Protein AF-A0A2D6SYC3-F1 (afdb_monomer)

Solvent-accessible surface area (backbone atoms only — not comparable to full-atom values): 18680 Å² total; per-resi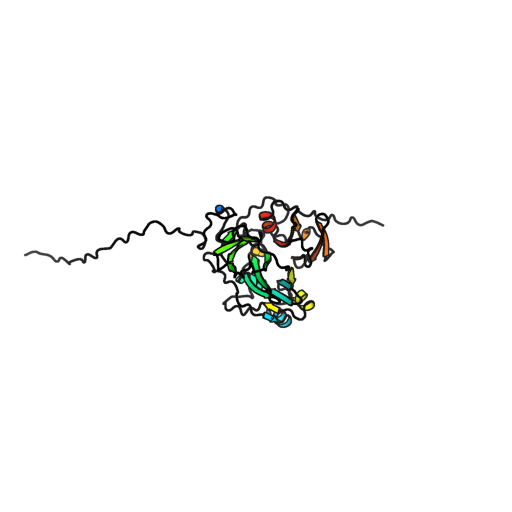due (Å²): 137,91,84,81,90,77,84,85,76,83,83,78,81,78,79,80,78,76,76,76,90,81,71,83,78,48,91,53,55,68,52,80,55,92,75,38,79,55,68,61,92,58,51,40,78,75,42,83,42,52,49,70,42,54,44,40,74,76,79,42,67,32,47,37,69,59,40,39,74,72,64,33,47,77,37,47,19,44,32,38,68,48,97,93,42,43,40,31,42,37,44,51,53,34,72,65,26,31,32,37,36,49,66,57,87,85,43,52,30,33,42,36,38,30,78,80,27,57,30,64,52,32,27,48,25,57,54,98,89,40,80,58,53,63,36,39,35,29,37,21,47,57,48,32,48,27,34,25,30,76,89,64,63,17,35,25,36,61,91,78,28,27,22,33,16,58,83,50,45,77,41,67,54,53,73,45,70,57,36,61,41,40,39,43,63,50,41,74,75,34,89,77,26,34,25,55,47,85,73,71,90,61,97,74,67,53,92,52,66,92,53,54,72,52,74,74,42,82,70,73,95,52,76,60,74,68,92,69,80,92,54,61,49,73,38,50,20,34,38,45,32,44,97,87,52,40,33,37,38,46,60,91,29,52,69,88,92,50,55,61,48,79,41,77,58,88,92,46,69,38,55,36,39,39,36,85,92,76,68,32,52,34,47,84,70,52,52,94,69,42,51,72,47,38,24,17,37,42,42,56,40,51,78,35,76,84,37,43,72,55,70,65,66,72,79,79,74,78,78,89,123

Structure (mmCIF, N/CA/C/O backbone):
data_AF-A0A2D6SYC3-F1
#
_entry.id   AF-A0A2D6SYC3-F1
#
loop_
_atom_site.group_PDB
_atom_site.id
_atom_site.type_symbol
_atom_site.label_atom_id
_atom_site.label_alt_id
_atom_site.label_comp_id
_atom_site.label_asym_id
_atom_site.label_entity_id
_atom_site.label_seq_id
_atom_site.pdbx_PDB_ins_code
_atom_site.Cartn_x
_atom_site.Cartn_y
_atom_site.Cartn_z
_atom_site.occupancy
_atom_site.B_iso_or_equiv
_atom_site.auth_seq_id
_atom_site.auth_comp_id
_atom_site.auth_asym_id
_atom_site.auth_atom_id
_atom_site.pdbx_PDB_model_num
ATOM 1 N N . MET A 1 1 ? 80.554 -32.022 -29.784 1.00 39.28 1 MET A N 1
ATOM 2 C CA . MET A 1 1 ? 79.822 -31.331 -30.867 1.00 39.28 1 MET A CA 1
ATOM 3 C C . MET A 1 1 ? 78.459 -30.912 -30.342 1.00 39.28 1 MET A C 1
ATOM 5 O O . MET A 1 1 ? 77.785 -31.708 -29.708 1.00 39.28 1 MET A O 1
ATOM 9 N N . TYR A 1 2 ? 78.145 -29.637 -30.540 1.00 34.00 2 TYR A N 1
ATOM 10 C CA . TYR A 1 2 ? 76.937 -28.910 -30.148 1.00 34.00 2 TYR A CA 1
ATOM 11 C C . TYR A 1 2 ? 75.628 -29.467 -30.740 1.00 34.00 2 TYR A C 1
ATOM 13 O O . TYR A 1 2 ? 75.610 -29.769 -31.930 1.00 34.00 2 TYR A O 1
ATOM 21 N N . ARG A 1 3 ? 74.541 -29.437 -29.944 1.00 34.03 3 ARG A N 1
ATOM 22 C CA . ARG A 1 3 ? 73.182 -28.878 -30.218 1.00 34.03 3 ARG A CA 1
ATOM 23 C C . ARG A 1 3 ? 72.120 -29.675 -29.448 1.00 34.03 3 ARG A C 1
ATOM 25 O O . ARG A 1 3 ? 71.919 -30.851 -29.701 1.00 34.03 3 ARG A O 1
ATOM 32 N N . ASN A 1 4 ? 71.603 -29.127 -28.353 1.00 33.12 4 ASN A N 1
ATOM 33 C CA . ASN A 1 4 ? 70.469 -28.191 -28.251 1.00 33.12 4 ASN A CA 1
ATOM 34 C C . ASN A 1 4 ? 69.093 -28.859 -28.390 1.00 33.12 4 ASN A C 1
ATOM 36 O O . ASN A 1 4 ? 68.596 -29.114 -29.482 1.00 33.12 4 ASN A O 1
ATOM 40 N N . SER A 1 5 ? 68.494 -29.038 -27.212 1.00 42.03 5 SER A N 1
ATOM 41 C CA . SER A 1 5 ? 67.067 -29.164 -26.932 1.00 42.03 5 SER A CA 1
ATOM 42 C C . SER A 1 5 ? 66.242 -28.101 -27.662 1.00 42.03 5 SER A C 1
ATOM 44 O O . SER A 1 5 ? 66.580 -26.920 -27.610 1.00 42.03 5 SER A O 1
ATOM 46 N N . THR A 1 6 ? 65.139 -28.511 -28.289 1.00 38.16 6 THR A N 1
ATOM 47 C CA . THR A 1 6 ? 63.991 -27.632 -28.549 1.00 38.16 6 THR A CA 1
ATOM 48 C C . THR A 1 6 ? 62.695 -28.419 -28.373 1.00 38.16 6 THR A C 1
ATOM 50 O O . THR A 1 6 ? 62.352 -29.312 -29.148 1.00 38.16 6 THR A O 1
ATOM 53 N N . ALA A 1 7 ? 61.991 -28.079 -27.295 1.00 37.19 7 ALA A N 1
ATOM 54 C CA . ALA A 1 7 ? 60.616 -28.460 -27.036 1.00 37.19 7 ALA A CA 1
ATOM 55 C C . ALA A 1 7 ? 59.714 -27.939 -28.165 1.00 37.19 7 ALA A C 1
ATOM 57 O O . ALA A 1 7 ? 59.774 -26.762 -28.519 1.00 37.19 7 ALA A O 1
ATOM 58 N N . HIS A 1 8 ? 58.879 -28.809 -28.731 1.00 38.16 8 HIS A N 1
ATOM 59 C CA . HIS A 1 8 ? 57.808 -28.389 -29.628 1.00 38.16 8 HIS A CA 1
ATOM 60 C C . HIS A 1 8 ? 56.626 -27.917 -28.780 1.00 38.16 8 HIS A C 1
ATOM 62 O O . HIS A 1 8 ? 55.874 -28.716 -28.225 1.00 38.16 8 HIS A O 1
ATOM 68 N N . SER A 1 9 ? 56.509 -26.597 -28.652 1.00 36.91 9 SER A N 1
ATOM 69 C CA . SER A 1 9 ? 55.357 -25.918 -28.068 1.00 36.91 9 SER A CA 1
ATOM 70 C C . SER A 1 9 ? 54.111 -26.150 -28.922 1.00 36.91 9 SER A C 1
ATOM 72 O O . SER A 1 9 ? 54.122 -25.946 -30.136 1.00 36.91 9 SER A O 1
ATOM 74 N N . ALA A 1 10 ? 53.029 -26.557 -28.264 1.00 36.84 10 ALA A N 1
ATOM 75 C CA . ALA A 1 10 ? 51.698 -26.664 -28.836 1.00 36.84 10 ALA A CA 1
ATOM 76 C C . ALA A 1 10 ? 51.178 -25.286 -29.285 1.00 36.84 10 ALA A C 1
ATOM 78 O O . ALA A 1 10 ? 51.122 -24.348 -28.490 1.00 36.84 10 ALA A O 1
ATOM 79 N N . LEU A 1 11 ? 50.747 -25.176 -30.542 1.00 34.31 11 LEU A N 1
ATOM 80 C CA . LEU A 1 11 ? 49.914 -24.073 -31.018 1.00 34.31 11 LEU A CA 1
ATOM 81 C C . LEU A 1 11 ? 48.443 -24.460 -30.821 1.00 34.31 11 LEU A C 1
ATOM 83 O O . LEU A 1 11 ? 47.834 -25.101 -31.674 1.00 34.31 11 LEU A O 1
ATOM 87 N N . PHE A 1 12 ? 47.869 -24.075 -29.681 1.00 36.50 12 PHE A N 1
ATOM 88 C CA . PHE A 1 12 ? 46.418 -23.970 -29.543 1.00 36.50 12 PHE A CA 1
ATOM 89 C C . PHE A 1 12 ? 45.979 -22.706 -30.286 1.00 36.50 12 PHE A C 1
ATOM 91 O O . PHE A 1 12 ? 46.263 -21.588 -29.857 1.00 36.50 12 PHE A O 1
ATOM 98 N N . ALA A 1 13 ? 45.309 -22.879 -31.424 1.00 34.94 13 ALA A N 1
ATOM 99 C CA . ALA A 1 13 ? 44.627 -21.788 -32.099 1.00 34.94 13 ALA A CA 1
ATOM 100 C C . ALA A 1 13 ? 43.476 -21.304 -31.202 1.00 34.94 13 ALA A C 1
ATOM 102 O O . ALA A 1 13 ? 42.449 -21.966 -31.065 1.00 34.94 13 ALA A O 1
ATOM 103 N N . MET A 1 14 ? 43.670 -20.157 -30.553 1.00 34.47 14 MET A N 1
ATOM 104 C CA . MET A 1 14 ? 42.623 -19.460 -29.818 1.00 34.47 14 MET A CA 1
ATOM 105 C C . MET A 1 14 ? 41.659 -18.858 -30.844 1.00 34.47 14 MET A C 1
ATOM 107 O O . MET A 1 14 ? 41.940 -17.826 -31.451 1.00 34.47 14 MET A O 1
ATOM 111 N N . ALA A 1 15 ? 40.536 -19.535 -31.080 1.00 35.34 15 ALA A N 1
ATOM 112 C CA . ALA A 1 15 ? 39.436 -18.962 -31.837 1.00 35.34 15 ALA A CA 1
ATOM 113 C C . ALA A 1 15 ? 38.902 -17.746 -31.064 1.00 35.34 15 ALA A C 1
ATOM 115 O O . ALA A 1 15 ? 38.273 -17.882 -30.015 1.00 35.34 15 ALA A O 1
ATOM 116 N N . LEU A 1 16 ? 39.185 -16.549 -31.577 1.00 38.38 16 LEU A N 1
ATOM 117 C CA . LEU A 1 16 ? 38.528 -15.315 -31.166 1.00 38.38 16 LEU A CA 1
ATOM 118 C C . LEU A 1 16 ? 37.053 -15.418 -31.563 1.00 38.38 16 LEU A C 1
ATOM 120 O O . LEU A 1 16 ? 36.680 -15.177 -32.710 1.00 38.38 16 LEU A O 1
ATOM 124 N N . VAL A 1 17 ? 36.213 -15.805 -30.605 1.00 43.78 17 VAL A N 1
ATOM 125 C CA . VAL A 1 17 ? 34.767 -15.621 -30.712 1.00 43.78 17 VAL A CA 1
ATOM 126 C C . VAL A 1 17 ? 34.523 -14.116 -30.682 1.00 43.78 17 VAL A C 1
ATOM 128 O O . VAL A 1 17 ? 34.589 -13.484 -29.628 1.00 43.78 17 VAL A O 1
ATOM 131 N N . PHE A 1 18 ? 34.276 -13.527 -31.850 1.00 41.78 18 PHE A N 1
ATOM 132 C CA . PHE A 1 18 ? 33.711 -12.189 -31.937 1.00 41.78 18 PHE A 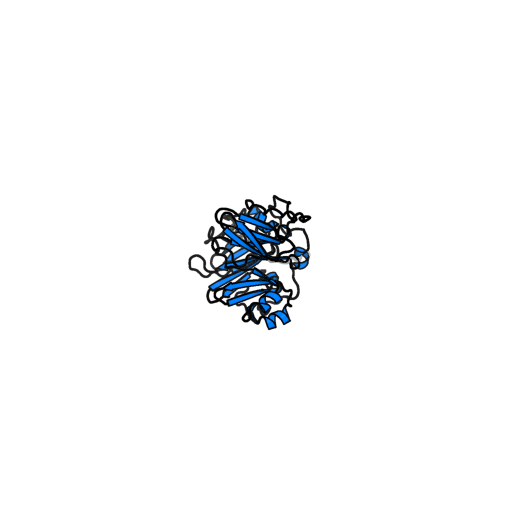CA 1
ATOM 133 C C . PHE A 1 18 ? 32.326 -12.229 -31.287 1.00 41.78 18 PHE A C 1
ATOM 135 O O . PHE A 1 18 ? 31.386 -12.803 -31.836 1.00 41.78 18 PHE A O 1
ATOM 142 N N . ALA A 1 19 ? 32.207 -11.646 -30.094 1.00 44.41 19 ALA A N 1
ATOM 143 C CA . ALA A 1 19 ? 30.912 -11.349 -29.508 1.00 44.41 19 ALA A CA 1
ATOM 144 C C . ALA A 1 19 ? 30.176 -10.390 -30.455 1.00 44.41 19 ALA A C 1
ATOM 146 O O . ALA A 1 19 ? 30.680 -9.310 -30.769 1.00 44.41 19 ALA A O 1
ATOM 147 N N . ALA A 1 20 ? 29.007 -10.804 -30.941 1.00 45.41 20 ALA A N 1
ATOM 148 C CA . ALA A 1 20 ? 28.143 -9.941 -31.731 1.00 45.41 20 ALA A CA 1
ATOM 149 C C . ALA A 1 20 ? 27.800 -8.673 -30.918 1.00 45.41 20 ALA A C 1
ATOM 151 O O . ALA A 1 20 ? 27.458 -8.786 -29.736 1.00 45.41 20 ALA A O 1
ATOM 152 N N . PRO A 1 21 ? 27.875 -7.467 -31.506 1.00 48.12 21 PRO A N 1
ATOM 153 C CA . PRO A 1 21 ? 27.420 -6.264 -30.832 1.00 48.12 21 PRO A CA 1
ATOM 154 C C . PRO A 1 21 ? 25.889 -6.280 -30.816 1.00 48.12 21 PRO A C 1
ATOM 156 O O . PRO A 1 21 ? 25.260 -6.299 -31.871 1.00 48.12 21 PRO A O 1
ATOM 159 N N . GLY A 1 22 ? 25.288 -6.271 -29.624 1.00 50.56 22 GLY A N 1
ATOM 160 C CA . GLY A 1 22 ? 23.843 -6.071 -29.482 1.00 50.56 22 GLY A CA 1
ATOM 161 C C . GLY A 1 22 ? 23.113 -7.096 -28.622 1.00 50.56 22 GLY A C 1
ATOM 162 O O . GLY A 1 22 ? 22.131 -7.678 -29.066 1.00 50.56 22 GLY A O 1
ATOM 163 N N . SER A 1 23 ? 23.521 -7.243 -27.366 1.00 41.72 23 SER A N 1
ATOM 164 C CA . SER A 1 23 ? 22.543 -7.482 -26.301 1.00 41.72 23 SER A CA 1
ATOM 165 C C . SER A 1 23 ? 22.474 -6.189 -25.497 1.00 41.72 23 SER A C 1
ATOM 167 O O . SER A 1 23 ? 23.530 -5.746 -25.034 1.00 41.72 23 SER A O 1
ATOM 169 N N . PRO A 1 24 ? 21.307 -5.535 -25.335 1.00 43.31 24 PRO A N 1
ATOM 170 C CA . PRO A 1 24 ? 21.221 -4.440 -24.387 1.00 43.31 24 PRO A CA 1
ATOM 171 C C . PRO A 1 24 ? 21.592 -5.018 -23.022 1.00 43.31 24 PRO A C 1
ATOM 173 O O . PRO A 1 24 ? 20.965 -5.961 -22.537 1.00 43.31 24 PRO A O 1
ATOM 176 N N . ILE A 1 25 ? 22.655 -4.496 -22.416 1.00 43.53 25 ILE A N 1
ATOM 177 C CA . ILE A 1 25 ? 22.882 -4.695 -20.990 1.00 43.53 25 ILE A CA 1
ATOM 178 C C . ILE A 1 25 ? 21.684 -4.009 -20.338 1.00 43.53 25 ILE A C 1
ATOM 180 O O . ILE A 1 25 ? 21.634 -2.782 -20.296 1.00 43.53 25 ILE A O 1
ATOM 184 N N . PHE A 1 26 ? 20.674 -4.773 -19.921 1.00 50.97 26 PHE A N 1
ATOM 185 C CA . PHE A 1 26 ? 19.559 -4.214 -19.165 1.00 50.97 26 PHE A CA 1
ATOM 186 C C . PHE A 1 26 ? 20.096 -3.812 -17.791 1.00 50.97 26 PHE A C 1
ATOM 188 O O . PHE A 1 26 ? 20.119 -4.609 -16.853 1.00 50.97 26 PHE A O 1
ATOM 195 N N . SER A 1 27 ? 20.572 -2.577 -17.692 1.00 66.62 27 SER A N 1
ATOM 196 C CA . SER A 1 27 ? 21.143 -1.950 -16.505 1.00 66.62 27 SER A CA 1
ATOM 197 C C . SER A 1 27 ? 20.119 -1.684 -15.392 1.00 66.62 27 SER A C 1
ATOM 199 O O . SER A 1 27 ? 20.323 -0.778 -14.612 1.00 66.62 27 SER A O 1
ATOM 201 N N . GLU A 1 28 ? 19.007 -2.411 -15.282 1.00 82.12 28 GLU A N 1
ATOM 202 C CA . GLU A 1 28 ? 17.922 -2.120 -14.332 1.00 82.12 28 GLU A CA 1
ATOM 203 C C . GLU A 1 28 ? 17.152 -3.411 -14.013 1.00 82.12 28 GLU A C 1
ATOM 205 O O . GLU A 1 28 ? 15.972 -3.555 -14.324 1.00 82.12 28 GLU A O 1
ATOM 210 N N . ASN A 1 29 ? 17.842 -4.407 -13.446 1.00 91.06 29 ASN A N 1
ATOM 211 C CA . ASN A 1 29 ? 17.280 -5.723 -13.098 1.00 91.06 29 ASN A CA 1
ATOM 212 C C . ASN A 1 29 ? 16.578 -6.462 -14.261 1.00 91.06 29 ASN A C 1
ATOM 214 O O . ASN A 1 29 ? 15.730 -7.322 -14.025 1.00 91.06 29 ASN A O 1
ATOM 218 N N . GLY A 1 30 ? 16.945 -6.173 -15.515 1.00 90.19 30 GLY A N 1
ATOM 219 C CA . GLY A 1 30 ? 16.373 -6.846 -16.686 1.00 90.19 30 GLY A CA 1
ATOM 220 C C . GLY A 1 30 ? 15.105 -6.206 -17.264 1.00 90.19 30 GLY A C 1
ATOM 221 O O . GLY A 1 30 ? 14.467 -6.834 -18.106 1.00 90.19 30 GLY A O 1
ATOM 222 N N . PHE A 1 31 ? 14.713 -5.004 -16.824 1.00 94.31 31 PHE A N 1
ATOM 223 C CA . PHE A 1 31 ? 13.524 -4.311 -17.336 1.00 94.31 31 PHE A CA 1
ATOM 224 C C . PHE A 1 31 ? 13.859 -3.302 -18.441 1.00 94.31 31 PHE A C 1
ATOM 226 O O . PHE A 1 31 ? 14.862 -2.595 -18.374 1.00 94.31 31 PHE A O 1
ATOM 233 N N . ASP A 1 32 ? 12.981 -3.205 -19.443 1.00 92.62 32 ASP A N 1
ATOM 234 C CA . ASP A 1 32 ? 13.035 -2.159 -20.466 1.00 92.62 32 ASP A CA 1
ATOM 235 C C . ASP A 1 32 ? 12.343 -0.882 -19.965 1.00 92.62 32 ASP A C 1
ATOM 237 O O . ASP A 1 32 ? 11.146 -0.875 -19.658 1.00 92.62 32 ASP A O 1
ATOM 241 N N . LEU A 1 33 ? 13.120 0.199 -19.880 1.00 94.62 33 LEU A N 1
ATOM 242 C CA . LEU A 1 33 ? 12.694 1.516 -19.401 1.00 94.62 33 LEU A CA 1
ATOM 243 C C . LEU A 1 33 ? 12.699 2.584 -20.501 1.00 94.62 33 LEU A C 1
ATOM 245 O O . LEU A 1 33 ? 12.522 3.763 -20.199 1.00 94.62 33 LEU A O 1
ATOM 249 N N . SER A 1 34 ? 12.940 2.203 -21.759 1.00 90.75 34 SER A N 1
ATOM 250 C CA . SER A 1 34 ? 13.099 3.141 -22.881 1.00 90.75 34 SER A CA 1
ATOM 251 C C . SER A 1 34 ? 11.883 4.047 -23.108 1.00 90.75 34 SER A C 1
ATOM 253 O O . SER A 1 34 ? 12.037 5.174 -23.568 1.00 90.75 34 SER A O 1
ATOM 255 N N . ASP A 1 35 ? 10.693 3.576 -22.738 1.00 90.12 35 ASP A N 1
ATOM 256 C CA . ASP A 1 35 ? 9.411 4.243 -22.975 1.00 90.12 35 ASP A CA 1
ATOM 257 C C . ASP A 1 35 ? 8.565 4.320 -21.685 1.00 90.12 35 ASP A C 1
ATOM 259 O O . ASP A 1 35 ? 7.349 4.087 -21.670 1.00 90.12 35 ASP A O 1
ATOM 263 N N . ALA A 1 36 ? 9.241 4.573 -20.560 1.00 96.81 36 ALA A N 1
ATOM 264 C CA . ALA A 1 36 ? 8.612 4.708 -19.254 1.00 96.81 36 ALA A CA 1
ATOM 265 C C . ALA A 1 36 ? 7.808 6.015 -19.125 1.00 96.81 36 ALA A C 1
ATOM 267 O O . ALA A 1 36 ? 8.226 7.074 -19.582 1.00 96.81 36 ALA A O 1
ATOM 268 N N . LEU A 1 37 ? 6.663 5.960 -18.434 1.00 97.88 37 LEU A N 1
ATOM 269 C CA . LEU A 1 37 ? 5.862 7.147 -18.079 1.00 97.88 37 LEU A CA 1
ATOM 270 C C . LEU A 1 37 ? 6.438 7.954 -16.906 1.00 97.88 37 LEU A C 1
ATOM 272 O O . LEU A 1 37 ? 5.843 8.951 -16.501 1.00 97.88 37 LEU A O 1
ATOM 276 N N . ILE A 1 38 ? 7.545 7.492 -16.334 1.00 96.75 38 ILE A N 1
ATOM 277 C CA . ILE A 1 38 ? 8.291 8.145 -15.258 1.00 96.75 38 ILE A CA 1
ATOM 278 C C . ILE A 1 38 ? 9.744 8.332 -15.718 1.00 96.75 38 ILE A C 1
ATOM 280 O O . ILE A 1 38 ? 10.212 7.528 -16.531 1.00 96.75 38 ILE A O 1
ATOM 284 N N . PRO A 1 39 ? 10.467 9.354 -15.228 1.00 95.50 39 PRO A N 1
ATOM 285 C CA . PRO A 1 39 ? 11.835 9.620 -15.664 1.00 95.50 39 PRO A CA 1
ATOM 286 C C . PRO A 1 39 ? 12.760 8.435 -15.360 1.00 95.50 39 PRO A C 1
ATOM 288 O O . PRO A 1 39 ? 12.909 8.020 -14.209 1.00 95.50 39 PRO A O 1
ATOM 291 N N . ARG A 1 40 ? 13.379 7.860 -16.399 1.00 94.56 40 ARG A N 1
ATOM 292 C CA . ARG A 1 40 ? 14.277 6.699 -16.258 1.00 94.56 40 ARG A CA 1
ATOM 293 C C . ARG A 1 40 ? 15.439 6.998 -15.314 1.00 94.56 40 ARG A C 1
ATOM 295 O O . ARG A 1 40 ? 15.821 6.151 -14.513 1.00 94.56 40 ARG A O 1
ATOM 302 N N . ASP A 1 41 ? 15.992 8.197 -15.411 1.00 93.50 41 ASP A N 1
ATOM 303 C CA . ASP A 1 41 ? 17.105 8.688 -14.607 1.00 93.50 41 ASP A CA 1
ATOM 304 C C . ASP A 1 41 ? 16.737 8.936 -13.139 1.00 93.50 41 ASP A C 1
ATOM 306 O O . ASP A 1 41 ? 17.636 9.186 -12.341 1.00 93.50 41 ASP A O 1
ATOM 310 N N . GLU A 1 42 ? 15.469 8.791 -12.748 1.00 95.00 42 GLU A N 1
ATOM 311 C CA . GLU A 1 42 ? 15.005 8.774 -11.355 1.00 95.00 42 GLU A CA 1
ATOM 312 C C . GLU A 1 42 ? 14.714 7.358 -10.831 1.00 95.00 42 GLU A C 1
ATOM 314 O O . GLU A 1 42 ? 14.556 7.167 -9.623 1.00 95.00 42 GLU A O 1
ATOM 319 N N . ILE A 1 43 ? 14.695 6.343 -11.702 1.00 96.50 43 ILE A N 1
ATOM 320 C CA . ILE A 1 43 ? 14.555 4.945 -11.289 1.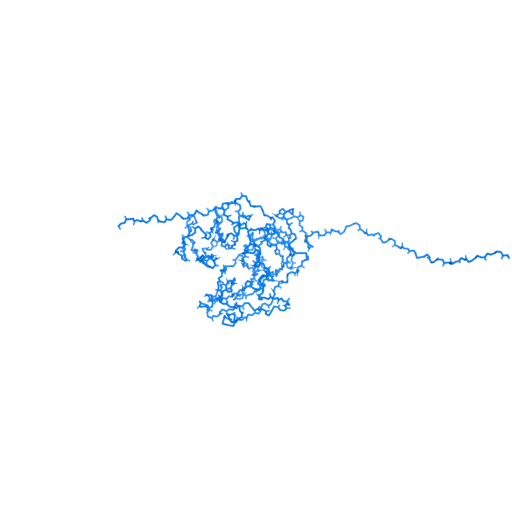00 96.50 43 ILE A CA 1
ATOM 321 C C . ILE A 1 43 ? 15.872 4.475 -10.660 1.00 96.50 43 ILE A C 1
ATOM 323 O O . ILE A 1 43 ? 16.972 4.753 -11.148 1.00 96.50 43 ILE A O 1
ATOM 327 N N . ARG A 1 44 ? 15.777 3.779 -9.526 1.00 95.88 44 ARG A N 1
ATOM 328 C CA . ARG A 1 44 ? 16.927 3.283 -8.759 1.00 95.88 44 ARG A CA 1
ATOM 329 C C . ARG A 1 44 ? 16.829 1.780 -8.570 1.00 95.88 44 ARG A C 1
ATOM 331 O O . ARG A 1 44 ? 15.746 1.251 -8.347 1.00 95.88 44 ARG A O 1
ATOM 338 N N . VAL A 1 45 ? 17.970 1.099 -8.590 1.00 95.94 45 VAL A N 1
ATOM 339 C CA . VAL A 1 45 ? 18.058 -0.294 -8.141 1.00 95.94 45 VAL A CA 1
ATOM 340 C C . VAL A 1 45 ? 18.114 -0.282 -6.616 1.00 95.94 45 VAL A C 1
ATOM 342 O O . VAL A 1 45 ? 19.115 0.131 -6.034 1.00 95.94 45 VAL A O 1
ATOM 345 N N . GLY A 1 46 ? 17.021 -0.692 -5.975 1.00 93.81 46 GLY A N 1
ATOM 346 C CA . GLY A 1 46 ? 16.947 -0.834 -4.523 1.00 93.81 46 GLY A CA 1
ATOM 347 C C . GLY A 1 46 ? 17.633 -2.111 -4.047 1.00 93.81 46 GLY A C 1
ATOM 348 O O . GLY A 1 46 ? 18.431 -2.086 -3.112 1.00 93.81 46 GLY A O 1
ATOM 349 N N . ILE A 1 47 ? 17.363 -3.217 -4.743 1.00 92.81 47 ILE A N 1
ATOM 350 C CA . ILE A 1 47 ? 18.044 -4.497 -4.556 1.00 92.81 47 ILE A CA 1
ATOM 351 C C . ILE A 1 47 ? 18.433 -5.076 -5.924 1.00 92.81 47 ILE A C 1
ATOM 353 O O . ILE A 1 47 ? 17.592 -5.119 -6.828 1.00 92.81 47 ILE A O 1
ATOM 357 N N . PRO A 1 48 ? 19.697 -5.499 -6.119 1.00 91.50 48 PRO A N 1
ATOM 358 C CA . PRO A 1 48 ? 20.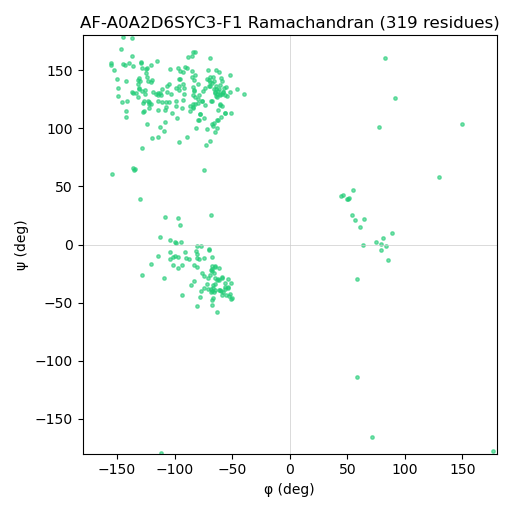107 -6.152 -7.353 1.00 91.50 48 PRO A CA 1
ATOM 359 C C . PRO A 1 48 ? 19.381 -7.481 -7.561 1.00 91.50 48 PRO A C 1
ATOM 361 O O . PRO A 1 48 ? 19.300 -8.304 -6.650 1.00 91.50 48 PRO A O 1
ATOM 364 N N . GLY A 1 49 ? 18.931 -7.706 -8.791 1.00 88.38 49 GLY A N 1
ATOM 365 C CA . GLY A 1 49 ? 18.242 -8.925 -9.193 1.00 88.38 49 GLY A CA 1
ATOM 366 C C . GLY A 1 49 ? 16.725 -8.823 -9.048 1.00 88.38 49 GLY A C 1
ATOM 367 O O . GLY A 1 49 ? 16.180 -8.547 -7.979 1.00 88.38 49 GLY A O 1
ATOM 368 N N . ARG A 1 50 ? 16.031 -9.105 -10.150 1.00 90.44 50 ARG A N 1
ATOM 369 C CA . ARG A 1 50 ? 14.588 -9.349 -10.153 1.00 90.44 50 ARG A CA 1
ATOM 370 C C . ARG A 1 50 ? 14.266 -10.536 -9.241 1.00 90.44 50 ARG A C 1
ATOM 372 O O . ARG A 1 50 ? 15.010 -11.512 -9.231 1.00 90.44 50 ARG A O 1
ATOM 379 N N . ASP A 1 51 ? 13.167 -10.452 -8.493 1.00 94.38 51 ASP A N 1
ATOM 380 C CA . ASP A 1 51 ? 12.725 -11.477 -7.532 1.00 94.38 51 ASP A CA 1
ATOM 381 C C . ASP A 1 51 ? 13.702 -11.761 -6.372 1.00 94.38 51 ASP A C 1
ATOM 383 O O . ASP A 1 51 ? 13.531 -12.746 -5.651 1.00 94.38 51 ASP A O 1
ATOM 387 N N . ALA A 1 52 ? 14.697 -10.894 -6.127 1.00 94.06 52 ALA A N 1
ATOM 388 C CA . ALA A 1 52 ? 15.588 -11.028 -4.967 1.00 94.06 52 ALA A CA 1
ATOM 389 C C . ALA A 1 52 ? 14.819 -11.000 -3.627 1.00 94.06 52 ALA A C 1
ATOM 391 O O . ALA A 1 52 ? 15.219 -11.638 -2.648 1.00 94.06 52 ALA A O 1
ATOM 392 N N . ILE A 1 53 ? 13.682 -10.300 -3.605 1.00 95.88 53 ILE A N 1
ATOM 393 C CA . ILE A 1 53 ? 12.657 -10.393 -2.566 1.00 95.88 53 ILE A CA 1
ATOM 394 C C . ILE A 1 53 ? 11.517 -11.258 -3.131 1.00 95.88 53 ILE A C 1
ATOM 396 O O . ILE A 1 53 ? 10.865 -10.850 -4.095 1.00 95.88 53 ILE A O 1
ATOM 400 N N . PRO A 1 54 ? 11.276 -12.464 -2.586 1.00 97.00 54 PRO A N 1
ATOM 401 C CA . PRO A 1 54 ? 10.294 -13.373 -3.158 1.00 97.00 54 PRO A CA 1
ATOM 402 C C . PRO A 1 54 ? 8.872 -12.928 -2.804 1.00 97.00 54 PRO A C 1
ATOM 404 O O . PRO A 1 54 ? 8.523 -12.839 -1.628 1.00 97.00 54 PRO A O 1
ATOM 407 N N . ALA A 1 55 ? 8.031 -12.712 -3.813 1.00 98.25 55 ALA A N 1
ATOM 408 C CA . ALA A 1 55 ? 6.602 -12.504 -3.602 1.00 98.25 55 ALA A CA 1
ATOM 409 C C . ALA A 1 55 ? 5.911 -13.808 -3.167 1.00 98.25 55 ALA A C 1
ATOM 411 O O . ALA A 1 55 ? 6.308 -14.907 -3.561 1.00 98.25 55 ALA A O 1
ATOM 412 N N . LEU A 1 56 ? 4.835 -13.691 -2.388 1.00 98.62 56 LEU A N 1
ATOM 413 C CA . LEU A 1 56 ? 4.032 -14.842 -1.975 1.00 98.62 56 LEU A CA 1
ATOM 414 C C . LEU A 1 56 ? 2.889 -15.086 -2.964 1.00 98.62 56 LEU A C 1
ATOM 416 O O . LEU A 1 56 ? 2.184 -14.155 -3.357 1.00 98.62 56 LEU A O 1
ATOM 420 N N . HIS A 1 57 ? 2.682 -16.348 -3.349 1.00 97.44 57 HIS A N 1
ATOM 421 C CA . HIS A 1 57 ? 1.649 -16.741 -4.323 1.00 97.44 57 HIS A CA 1
ATOM 422 C C . HIS A 1 57 ? 0.611 -17.732 -3.781 1.00 97.44 57 HIS A C 1
ATOM 424 O O . HIS A 1 57 ? -0.443 -17.907 -4.388 1.00 97.44 57 HIS A O 1
ATOM 430 N N . ALA A 1 58 ? 0.905 -18.387 -2.659 1.00 94.19 58 ALA A N 1
ATOM 431 C CA . ALA A 1 58 ? 0.020 -19.346 -2.003 1.00 94.19 58 ALA A CA 1
ATOM 432 C C . ALA A 1 58 ? 0.015 -19.092 -0.484 1.00 94.19 58 ALA A C 1
ATOM 434 O O . ALA A 1 58 ? 0.541 -19.903 0.281 1.00 94.19 58 ALA A O 1
ATOM 435 N N . PRO A 1 59 ? -0.499 -17.932 -0.034 1.00 97.81 59 PRO A N 1
ATOM 436 C CA . PRO A 1 59 ? -0.448 -17.558 1.371 1.00 97.81 59 PRO A CA 1
ATOM 437 C C . PRO A 1 59 ? -1.254 -18.526 2.244 1.00 97.81 59 PRO A C 1
ATOM 439 O O . PRO A 1 59 ? -2.411 -18.849 1.964 1.00 97.81 59 PRO A O 1
ATOM 442 N N . LYS A 1 60 ? -0.640 -18.948 3.348 1.00 98.50 60 LYS A N 1
ATOM 443 C CA . LYS A 1 60 ? -1.288 -19.698 4.425 1.00 98.50 60 LYS A CA 1
ATOM 444 C C . LYS A 1 60 ? -1.705 -18.752 5.544 1.00 98.50 60 LYS A C 1
ATOM 446 O O . LYS A 1 60 ? -1.105 -17.694 5.729 1.00 98.50 60 LYS A O 1
ATOM 451 N N . PHE A 1 61 ? -2.752 -19.117 6.277 1.00 98.75 61 PHE A N 1
ATOM 452 C CA . PHE A 1 61 ? -3.360 -18.233 7.268 1.00 98.75 61 PHE A CA 1
ATOM 453 C C . PHE A 1 61 ? -3.572 -18.934 8.604 1.00 98.75 61 PHE A C 1
ATOM 455 O O . PHE A 1 61 ? -4.051 -20.063 8.651 1.00 98.75 61 PHE A O 1
ATOM 462 N N . LEU A 1 62 ? -3.278 -18.205 9.673 1.00 98.75 62 LEU A N 1
ATOM 463 C CA . LEU A 1 62 ? -3.630 -18.512 11.050 1.00 98.75 62 LEU A CA 1
ATOM 464 C C . LEU A 1 62 ? -5.010 -17.930 11.389 1.00 98.75 62 LEU A C 1
ATOM 466 O O . LEU A 1 62 ? -5.487 -16.996 10.734 1.00 98.75 62 LEU A O 1
ATOM 470 N N . SER A 1 63 ? -5.627 -18.441 12.456 1.00 98.62 63 SER A N 1
ATOM 471 C CA . SER A 1 63 ? -6.717 -17.731 13.134 1.00 98.62 63 SER A CA 1
ATOM 472 C C . SER A 1 63 ? -6.186 -16.489 13.857 1.00 98.62 63 SER A C 1
ATOM 474 O O . SER A 1 63 ? -4.996 -16.409 14.173 1.00 98.62 63 SER A O 1
ATOM 476 N N . GLY A 1 64 ? -7.075 -15.544 14.174 1.00 98.38 64 GLY A N 1
ATOM 477 C CA . GLY A 1 64 ? -6.731 -14.363 14.973 1.00 98.38 64 GLY A CA 1
ATOM 478 C C . GLY A 1 64 ? -6.014 -14.697 16.289 1.00 98.38 64 GLY A C 1
ATOM 479 O O . GLY A 1 64 ? -4.958 -14.135 16.566 1.00 98.38 64 GLY A O 1
ATOM 480 N N . ASP A 1 65 ? -6.518 -15.663 17.060 1.00 98.06 65 ASP A N 1
ATOM 481 C CA . ASP A 1 65 ? -5.925 -16.038 18.355 1.00 98.06 65 ASP A CA 1
ATOM 482 C C . ASP A 1 65 ? -4.541 -16.681 18.217 1.00 98.06 65 ASP A C 1
ATOM 484 O O . ASP A 1 65 ? -3.636 -16.398 19.004 1.00 98.06 65 ASP A O 1
ATOM 488 N N . ALA A 1 66 ? -4.354 -17.545 17.214 1.00 98.56 66 ALA A N 1
ATOM 489 C CA . ALA A 1 66 ? -3.050 -18.140 16.937 1.00 98.56 66 ALA A CA 1
ATOM 490 C C . ALA A 1 66 ? -2.047 -17.068 16.491 1.00 98.56 66 ALA A C 1
ATOM 492 O O . ALA A 1 66 ? -0.906 -17.057 16.950 1.00 98.56 66 ALA A O 1
ATOM 493 N N . ALA A 1 67 ? -2.491 -16.121 15.664 1.00 98.56 67 ALA A N 1
ATOM 494 C CA . ALA A 1 67 ? -1.674 -14.996 15.239 1.00 98.56 67 ALA A CA 1
ATOM 495 C C . ALA A 1 67 ? -1.305 -14.064 16.401 1.00 98.56 67 ALA A C 1
ATOM 497 O O . ALA A 1 67 ? -0.160 -13.632 16.471 1.00 98.56 67 ALA A O 1
ATOM 498 N N . LEU A 1 68 ? -2.215 -13.796 17.346 1.00 98.00 68 LEU A N 1
ATOM 499 C CA . LEU A 1 68 ? -1.892 -13.008 18.543 1.00 98.00 68 LEU A CA 1
ATOM 500 C C . LEU A 1 68 ? -0.811 -13.657 19.397 1.00 98.00 68 LEU A C 1
ATOM 502 O O . LEU A 1 68 ? 0.048 -12.951 19.917 1.00 98.00 68 LEU A O 1
ATOM 506 N N . LYS A 1 6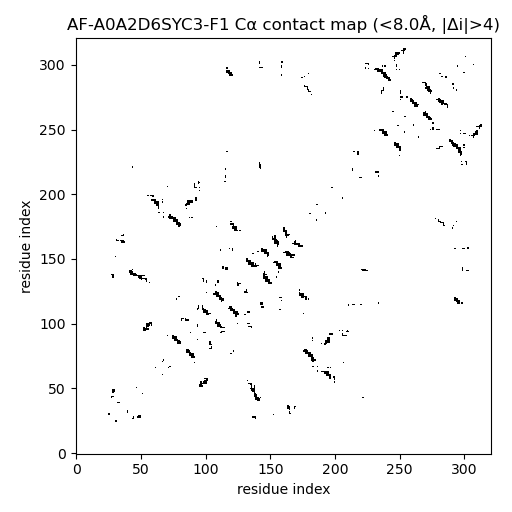9 ? -0.844 -14.985 19.541 1.00 98.06 69 LYS A N 1
ATOM 507 C CA . LYS A 1 69 ? 0.202 -15.724 20.259 1.00 98.06 69 LYS A CA 1
ATOM 508 C C . LYS A 1 69 ? 1.542 -15.667 19.530 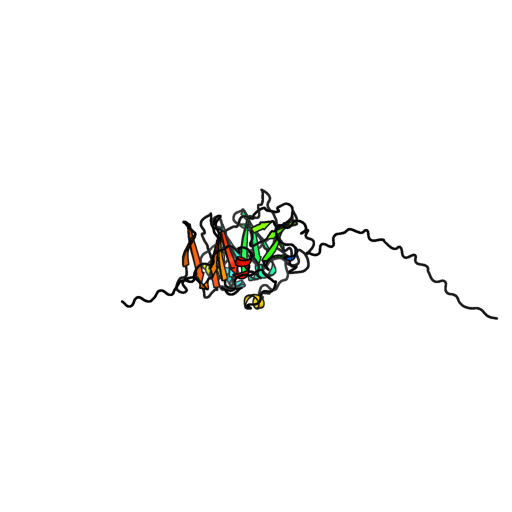1.00 98.06 69 LYS A C 1
ATOM 510 O O . LYS A 1 69 ? 2.572 -15.649 20.188 1.00 98.06 69 LYS A O 1
ATOM 515 N N . HIS A 1 70 ? 1.515 -15.657 18.198 1.00 97.94 70 HIS A N 1
ATOM 516 C CA . HIS A 1 70 ? 2.719 -15.685 17.374 1.00 97.94 70 HIS A CA 1
ATOM 517 C C . HIS A 1 70 ? 3.377 -14.306 17.229 1.00 97.94 70 HIS A C 1
ATOM 519 O O . HIS A 1 70 ? 4.552 -14.164 17.531 1.00 97.94 70 HIS A O 1
ATOM 525 N N . PHE A 1 71 ? 2.620 -13.288 16.814 1.00 98.19 71 PHE A N 1
ATOM 526 C CA . PHE A 1 71 ? 3.146 -11.949 16.515 1.00 98.19 71 PHE A CA 1
ATOM 527 C C . PHE A 1 71 ? 2.987 -10.944 17.668 1.00 98.19 71 PHE A C 1
ATOM 529 O O . PHE A 1 71 ? 3.667 -9.922 17.717 1.00 98.19 71 PHE A O 1
ATOM 536 N N . GLY A 1 72 ? 2.069 -11.203 18.603 1.00 98.12 72 GLY A N 1
ATOM 537 C CA . GLY A 1 72 ? 1.724 -10.273 19.677 1.00 98.12 72 GLY A CA 1
ATOM 538 C C . GLY A 1 72 ? 0.709 -9.195 19.273 1.00 98.12 72 GLY A C 1
ATOM 539 O O . GLY A 1 72 ? 0.494 -8.87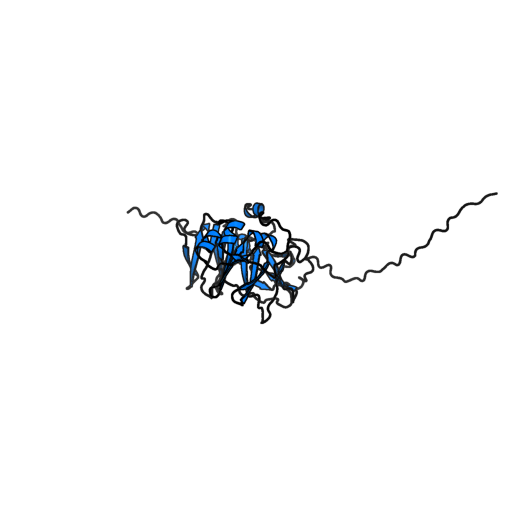4 18.108 1.00 98.12 72 GLY A O 1
ATOM 540 N N . ALA A 1 73 ? 0.066 -8.591 20.276 1.00 97.31 73 ALA A N 1
ATOM 541 C CA . ALA A 1 73 ? -1.042 -7.650 20.069 1.00 97.31 73 ALA A CA 1
ATOM 542 C C . ALA A 1 73 ? -0.639 -6.313 19.416 1.00 97.31 73 ALA A C 1
ATOM 544 O O . ALA A 1 73 ? -1.496 -5.620 18.868 1.00 97.31 73 ALA A O 1
ATOM 545 N N . ARG A 1 74 ? 0.644 -5.938 19.502 1.00 96.25 74 ARG A N 1
ATOM 546 C CA . ARG A 1 74 ? 1.176 -4.675 18.963 1.00 96.25 74 ARG A CA 1
ATOM 547 C C . ARG A 1 74 ? 1.683 -4.790 17.528 1.00 96.25 74 ARG A C 1
ATOM 549 O O . ARG A 1 74 ? 2.049 -3.763 16.962 1.00 96.25 74 ARG A O 1
ATOM 556 N N . GLU A 1 75 ? 1.720 -5.996 16.963 1.00 97.69 75 GLU A N 1
ATOM 557 C CA . GLU A 1 75 ? 2.102 -6.176 15.567 1.00 97.69 75 GLU A CA 1
ATOM 558 C C . GLU A 1 75 ? 1.176 -5.358 14.671 1.00 97.69 75 GLU A C 1
ATOM 560 O O . GLU A 1 75 ? -0.045 -5.416 14.821 1.00 97.69 75 GLU A O 1
ATOM 565 N N . ARG A 1 76 ? 1.740 -4.582 13.744 1.00 97.19 76 ARG A N 1
ATOM 566 C CA . ARG A 1 76 ? 0.925 -3.840 12.779 1.00 97.19 76 ARG A CA 1
ATOM 567 C C . ARG A 1 76 ? 0.567 -4.758 11.625 1.00 97.19 76 ARG A C 1
ATOM 569 O O . ARG A 1 76 ? 1.423 -5.431 11.064 1.00 97.19 76 ARG A O 1
ATOM 576 N N . VAL A 1 77 ? -0.699 -4.752 11.244 1.00 98.56 77 VAL A N 1
ATOM 577 C CA . VAL A 1 77 ? -1.227 -5.576 10.162 1.00 98.56 77 VAL A CA 1
ATOM 578 C C . VAL A 1 77 ? -1.947 -4.704 9.151 1.00 98.56 77 VAL A C 1
ATOM 580 O O . VAL A 1 77 ? -2.769 -3.861 9.515 1.00 98.56 77 VAL A O 1
ATOM 583 N N . LEU A 1 78 ? -1.658 -4.920 7.869 1.00 98.62 78 LEU A N 1
ATOM 584 C CA . LEU A 1 78 ? -2.493 -4.394 6.798 1.00 98.62 78 LEU A CA 1
ATOM 585 C C . LEU A 1 78 ? -3.747 -5.265 6.722 1.00 98.62 78 LEU A C 1
ATOM 587 O O . LEU A 1 78 ? -3.643 -6.483 6.596 1.00 98.62 78 LEU A O 1
ATOM 591 N N . VAL A 1 79 ? -4.927 -4.672 6.841 1.00 98.38 79 VAL A N 1
ATOM 592 C CA . VAL A 1 79 ? -6.200 -5.387 6.951 1.00 98.38 79 VAL A CA 1
ATOM 593 C C . VAL A 1 79 ? -7.070 -5.059 5.755 1.00 98.38 79 VAL A C 1
ATOM 595 O O . VAL A 1 79 ? -7.291 -3.893 5.439 1.00 98.38 79 VAL A O 1
ATOM 598 N N . VAL A 1 80 ? -7.594 -6.098 5.114 1.00 97.94 80 VAL A N 1
ATOM 599 C CA . VAL A 1 80 ? -8.540 -6.009 4.001 1.00 97.94 80 VAL A CA 1
ATOM 600 C C . VAL A 1 80 ? -9.859 -6.604 4.454 1.00 97.94 80 VAL A C 1
ATOM 602 O O . VAL A 1 80 ? -9.894 -7.715 4.987 1.00 97.94 80 VAL A O 1
ATOM 605 N N . ARG A 1 81 ? -10.947 -5.870 4.223 1.00 97.00 81 ARG A N 1
ATOM 606 C CA . ARG A 1 81 ? -12.309 -6.303 4.542 1.00 97.00 81 ARG A CA 1
ATOM 607 C C . ARG A 1 81 ? -13.141 -6.284 3.272 1.00 97.00 81 ARG A C 1
ATOM 609 O O . ARG A 1 81 ? -13.288 -5.238 2.645 1.00 97.00 81 ARG A O 1
ATOM 616 N N . TYR A 1 82 ? -13.690 -7.431 2.887 1.00 96.25 82 TYR A N 1
ATOM 617 C CA . TYR A 1 82 ? -14.484 -7.550 1.669 1.00 96.25 82 TYR A CA 1
ATOM 618 C C . TYR A 1 82 ? -15.561 -8.627 1.814 1.00 96.25 82 TYR A C 1
ATOM 620 O O . TYR A 1 82 ? -15.271 -9.755 2.196 1.00 96.25 82 TYR A O 1
ATOM 628 N N . LYS A 1 83 ? -16.821 -8.267 1.521 1.00 95.25 83 LYS A N 1
ATOM 629 C CA . LYS A 1 83 ? -17.997 -9.164 1.575 1.00 95.25 83 LYS A CA 1
ATOM 630 C C . LYS A 1 83 ? -18.093 -10.025 2.851 1.00 95.25 83 LYS A C 1
ATOM 632 O O . LYS A 1 83 ? -18.437 -11.199 2.792 1.00 95.25 83 LYS A O 1
ATOM 637 N N . GLY A 1 84 ? -17.810 -9.431 4.011 1.00 94.12 84 GLY A N 1
ATOM 638 C CA . GLY A 1 84 ? -17.893 -10.116 5.309 1.00 94.12 84 GLY A CA 1
ATOM 639 C C . GLY A 1 84 ? -16.700 -11.021 5.643 1.00 94.12 84 GLY A C 1
ATOM 640 O O . GLY A 1 84 ? -16.680 -11.605 6.723 1.00 94.12 84 GLY A O 1
ATOM 641 N N . GLU A 1 85 ? -15.696 -11.114 4.766 1.00 97.50 85 GLU A N 1
ATOM 642 C CA . GLU A 1 85 ? -14.390 -11.686 5.087 1.00 97.50 85 GLU A CA 1
ATOM 643 C C . GLU A 1 85 ? -13.403 -10.584 5.482 1.00 97.50 85 GLU A C 1
ATOM 645 O O . GLU A 1 85 ? -13.387 -9.500 4.892 1.00 97.50 85 GLU A O 1
ATOM 650 N N . ALA A 1 86 ? -12.549 -10.888 6.459 1.00 98.31 86 ALA A N 1
ATOM 651 C CA . ALA A 1 86 ? -11.431 -10.048 6.858 1.00 98.31 86 ALA A CA 1
ATOM 652 C C . ALA A 1 86 ? -10.135 -10.863 6.815 1.00 98.31 86 ALA A C 1
ATOM 654 O O . ALA A 1 86 ? -10.047 -11.952 7.397 1.00 98.31 86 ALA A O 1
ATOM 655 N N . LYS A 1 87 ? -9.121 -10.317 6.142 1.00 98.81 87 LYS A N 1
ATOM 656 C CA . LYS A 1 87 ? -7.760 -10.853 6.136 1.00 98.81 87 LYS A CA 1
ATOM 657 C C . LYS A 1 87 ? -6.775 -9.799 6.615 1.00 98.81 87 LYS A C 1
ATOM 659 O O . LYS A 1 87 ? -6.907 -8.631 6.263 1.00 98.81 87 LYS A O 1
ATOM 664 N N . ALA A 1 88 ? -5.794 -10.222 7.400 1.00 98.81 88 ALA A N 1
ATOM 665 C CA . ALA A 1 88 ? -4.727 -9.378 7.917 1.00 98.81 88 ALA A CA 1
ATOM 666 C C . ALA A 1 88 ? -3.358 -9.900 7.468 1.00 98.81 88 ALA A C 1
ATOM 668 O O . ALA A 1 88 ? -3.110 -11.106 7.464 1.00 98.81 88 ALA A O 1
ATOM 669 N N . TYR A 1 89 ? -2.467 -8.982 7.117 1.00 98.88 89 TYR A N 1
ATOM 670 C CA . TYR A 1 89 ? -1.132 -9.259 6.599 1.00 98.88 89 TYR A CA 1
ATOM 671 C C . TYR A 1 89 ? -0.114 -8.539 7.503 1.00 98.88 89 TYR A C 1
ATOM 673 O O . TYR A 1 89 ? -0.024 -7.310 7.437 1.00 98.88 89 TYR A O 1
ATOM 681 N N . PRO A 1 90 ? 0.588 -9.260 8.400 1.00 98.81 90 PRO A N 1
ATOM 682 C CA . PRO A 1 90 ? 1.558 -8.674 9.329 1.00 98.81 90 PRO A CA 1
ATOM 683 C C . PRO A 1 90 ? 2.710 -7.983 8.609 1.00 98.81 90 PRO A C 1
ATOM 685 O O . PRO A 1 90 ? 3.259 -8.532 7.649 1.00 98.81 90 PRO A O 1
ATOM 688 N N . LEU A 1 91 ? 3.109 -6.806 9.094 1.00 98.50 91 LEU A N 1
ATOM 689 C CA . LEU A 1 91 ? 4.305 -6.121 8.608 1.00 98.50 91 LEU A CA 1
ATOM 690 C C . LEU A 1 91 ? 5.567 -6.953 8.854 1.00 98.50 91 LEU A C 1
ATOM 692 O O . LEU A 1 91 ? 6.468 -6.934 8.021 1.00 98.50 91 LEU A O 1
ATOM 696 N N . ALA A 1 92 ? 5.592 -7.760 9.916 1.00 98.38 92 ALA A N 1
ATOM 697 C CA . ALA A 1 92 ? 6.617 -8.763 10.180 1.00 98.38 92 ALA A CA 1
ATOM 698 C C . ALA A 1 92 ? 6.861 -9.695 8.983 1.00 98.38 92 ALA A C 1
ATOM 700 O O . ALA A 1 92 ? 7.993 -10.093 8.745 1.00 98.38 92 ALA A O 1
ATOM 701 N N . VAL A 1 93 ? 5.830 -10.009 8.188 1.00 98.75 93 VAL A N 1
ATOM 702 C CA . VAL A 1 93 ? 5.966 -10.806 6.956 1.00 98.75 93 VAL A CA 1
ATOM 703 C C . VAL A 1 93 ? 6.143 -9.904 5.734 1.00 98.75 93 VAL A C 1
ATOM 705 O O . VAL A 1 93 ? 7.005 -10.158 4.893 1.00 98.75 93 VAL A O 1
ATOM 708 N N . LEU A 1 94 ? 5.365 -8.823 5.628 1.00 98.75 94 LEU A N 1
ATOM 709 C CA . LEU A 1 94 ? 5.394 -7.930 4.466 1.00 98.75 94 LEU A CA 1
ATOM 710 C C . LEU A 1 94 ? 6.734 -7.200 4.298 1.00 98.75 94 LEU A C 1
ATOM 712 O O . LEU A 1 94 ? 7.137 -6.962 3.167 1.00 98.75 94 LEU A O 1
ATOM 716 N N . ASN A 1 95 ? 7.474 -6.931 5.373 1.00 98.25 95 ASN A N 1
ATOM 717 C CA . ASN A 1 95 ? 8.824 -6.364 5.293 1.00 98.25 95 ASN A CA 1
ATOM 718 C C . ASN A 1 95 ? 9.835 -7.304 4.616 1.00 98.25 95 ASN A C 1
ATOM 720 O O . ASN A 1 95 ? 10.887 -6.850 4.188 1.00 98.25 95 ASN A O 1
ATOM 724 N N . TRP A 1 96 ? 9.551 -8.605 4.516 1.00 98.12 96 TRP A N 1
ATOM 725 C CA . TRP A 1 96 ? 10.444 -9.584 3.882 1.00 98.12 96 TRP A CA 1
ATOM 726 C C . TRP A 1 96 ? 10.002 -10.027 2.492 1.00 98.12 96 TRP A C 1
ATOM 728 O O . TRP A 1 96 ? 10.777 -10.694 1.803 1.00 98.12 96 TRP A O 1
ATOM 738 N N . HIS A 1 97 ? 8.765 -9.708 2.113 1.00 98.31 97 HIS A N 1
ATOM 739 C CA . HIS A 1 97 ? 8.135 -10.227 0.900 1.00 98.31 97 HIS A CA 1
ATOM 740 C C . HIS A 1 97 ? 7.539 -9.149 0.005 1.00 98.31 97 HIS A C 1
ATOM 742 O O . HIS A 1 97 ? 7.434 -9.384 -1.195 1.00 98.31 97 HIS A O 1
ATOM 748 N N . GLU A 1 98 ? 7.153 -8.002 0.574 1.00 98.31 98 GLU A N 1
ATOM 749 C CA . GLU A 1 98 ? 6.557 -6.812 -0.055 1.00 98.31 98 GLU A CA 1
ATOM 750 C C . GLU A 1 98 ? 5.238 -7.044 -0.811 1.00 98.31 98 GLU A C 1
ATOM 752 O O . GLU A 1 98 ? 4.404 -6.146 -0.863 1.00 98.31 98 GLU A O 1
ATOM 757 N N . ILE A 1 99 ? 5.012 -8.230 -1.378 1.00 98.81 99 ILE A N 1
ATOM 758 C CA . ILE A 1 99 ? 3.902 -8.574 -2.259 1.00 98.81 99 ILE A CA 1
ATOM 759 C C . ILE A 1 99 ? 3.329 -9.937 -1.866 1.00 98.81 99 ILE A C 1
ATOM 761 O O . ILE A 1 99 ? 4.041 -10.941 -1.778 1.00 98.81 99 ILE A O 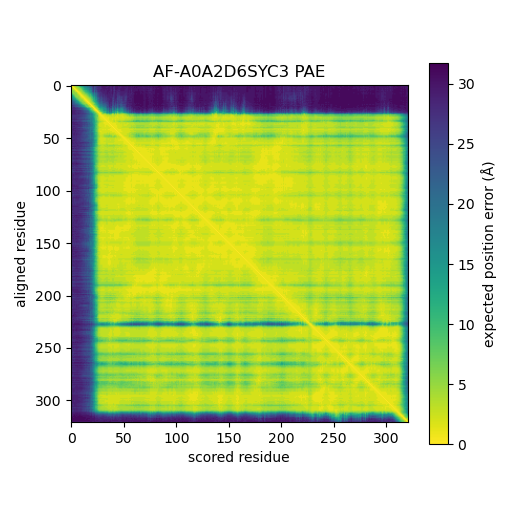1
ATOM 765 N N . VAL A 1 100 ? 2.007 -9.987 -1.707 1.00 98.94 100 VAL A N 1
ATOM 766 C CA . VAL A 1 100 ? 1.237 -11.220 -1.518 1.00 98.94 100 VAL A CA 1
ATOM 767 C C . VAL A 1 100 ? 0.105 -11.249 -2.537 1.00 98.94 100 VAL A C 1
ATOM 769 O O . VAL A 1 100 ? -0.810 -10.429 -2.491 1.00 98.94 100 VAL A O 1
ATOM 772 N N . ASN A 1 101 ? 0.158 -12.204 -3.460 1.00 98.88 101 ASN A N 1
ATOM 773 C CA . ASN A 1 101 ? -0.945 -12.508 -4.364 1.00 98.88 101 ASN A CA 1
ATOM 774 C C . ASN A 1 101 ? -1.924 -13.423 -3.622 1.00 98.88 101 ASN A C 1
ATOM 776 O O . ASN A 1 101 ? -1.542 -14.502 -3.167 1.00 98.88 101 ASN A O 1
ATOM 780 N N . ASP A 1 102 ? -3.172 -12.988 -3.478 1.00 98.75 102 ASP A N 1
ATOM 781 C CA . ASP A 1 102 ? -4.170 -13.667 -2.653 1.00 98.75 102 ASP A CA 1
ATOM 782 C C . ASP A 1 102 ? -5.575 -13.556 -3.267 1.00 98.75 102 ASP A C 1
ATOM 784 O O . ASP A 1 102 ? -5.801 -12.972 -4.326 1.00 98.75 102 ASP A O 1
ATOM 788 N N . THR A 1 103 ? -6.554 -14.163 -2.609 1.00 98.44 103 THR A N 1
ATOM 789 C CA . THR A 1 103 ? -7.971 -14.070 -2.944 1.00 98.44 103 THR A CA 1
ATOM 790 C C . THR A 1 103 ? -8.797 -13.903 -1.674 1.00 98.44 103 THR A C 1
ATOM 792 O O . THR A 1 103 ? -8.632 -14.672 -0.727 1.00 98.44 103 THR A O 1
ATOM 795 N N . ILE A 1 104 ? -9.716 -12.936 -1.648 1.00 98.06 104 ILE A N 1
ATOM 796 C CA . ILE A 1 104 ? -10.638 -12.696 -0.524 1.00 98.06 104 ILE A CA 1
ATOM 797 C C . ILE A 1 104 ? -12.085 -12.757 -1.015 1.00 98.06 104 ILE A C 1
ATOM 799 O O . ILE A 1 104 ? -12.434 -12.067 -1.969 1.00 98.06 104 ILE A O 1
ATOM 803 N N . ALA A 1 105 ? -12.919 -13.619 -0.425 1.00 96.88 105 ALA A N 1
ATOM 804 C CA . ALA A 1 105 ? -14.280 -13.893 -0.907 1.00 96.88 105 ALA A CA 1
ATOM 805 C C . ALA A 1 105 ? -14.375 -14.089 -2.443 1.00 96.88 105 ALA A C 1
ATOM 807 O O . ALA A 1 105 ? -15.260 -13.545 -3.108 1.00 96.88 105 ALA A O 1
ATOM 808 N N . GLY A 1 106 ? -13.411 -14.819 -3.022 1.00 97.12 106 GLY A N 1
ATOM 809 C CA . GLY A 1 106 ? -13.315 -15.087 -4.465 1.00 97.12 106 GLY A CA 1
ATOM 810 C C . GLY A 1 106 ? -12.742 -13.949 -5.324 1.00 97.12 106 GLY A C 1
ATOM 811 O O . GLY A 1 106 ? -12.532 -14.158 -6.514 1.00 97.12 106 GLY A O 1
ATOM 812 N N . LEU A 1 107 ? -12.458 -12.774 -4.752 1.00 97.94 107 LEU A N 1
ATOM 813 C CA . LEU A 1 107 ? -11.867 -11.631 -5.452 1.00 97.94 107 LEU A CA 1
ATOM 814 C C . LEU A 1 107 ? -10.333 -11.752 -5.508 1.00 97.94 107 LEU A C 1
ATOM 816 O O . LEU A 1 107 ? -9.708 -11.731 -4.443 1.00 97.94 107 LEU A O 1
ATOM 820 N N . PRO A 1 108 ? -9.708 -11.843 -6.699 1.00 98.50 108 PRO A N 1
ATOM 821 C CA . PRO A 1 108 ? -8.255 -11.836 -6.825 1.00 98.50 108 PRO A CA 1
ATOM 822 C C . PRO A 1 108 ? -7.687 -10.470 -6.441 1.00 98.50 108 PRO A C 1
ATOM 824 O O . PRO A 1 108 ? -8.045 -9.448 -7.037 1.00 98.50 108 PRO A O 1
ATOM 827 N N . ILE A 1 109 ? -6.781 -10.461 -5.469 1.00 98.81 109 ILE A N 1
ATOM 828 C CA . ILE A 1 109 ? -6.137 -9.252 -4.963 1.00 98.81 109 ILE A CA 1
ATOM 829 C C . ILE A 1 109 ? -4.621 -9.411 -4.938 1.00 98.81 109 ILE A C 1
ATOM 831 O O . ILE A 1 109 ? -4.085 -10.516 -4.841 1.00 98.81 109 ILE A O 1
ATOM 835 N N . VAL A 1 110 ? -3.931 -8.280 -4.976 1.00 98.88 110 VAL A N 1
ATOM 836 C CA . VAL A 1 110 ? -2.510 -8.191 -4.661 1.00 98.88 110 VAL A CA 1
ATOM 837 C C . VAL A 1 110 ? -2.339 -7.233 -3.491 1.00 98.88 110 VAL A C 1
ATOM 839 O O . VAL A 1 110 ? -2.745 -6.074 -3.544 1.00 98.88 110 VAL A O 1
ATOM 842 N N . VAL A 1 111 ? -1.766 -7.741 -2.408 1.00 98.88 111 VAL A N 1
ATOM 843 C CA . VAL A 1 111 ? -1.400 -6.964 -1.225 1.00 98.88 111 VAL A CA 1
ATOM 844 C C . VAL A 1 111 ? 0.030 -6.504 -1.402 1.00 98.88 111 VAL A C 1
ATOM 846 O O . VAL A 1 111 ? 0.892 -7.323 -1.713 1.00 98.88 111 VAL A O 1
ATOM 849 N N . THR A 1 112 ? 0.281 -5.213 -1.216 1.00 98.81 112 THR A N 1
ATOM 850 C CA . THR A 1 112 ? 1.595 -4.620 -1.455 1.00 98.81 112 THR A CA 1
ATOM 851 C C . THR A 1 112 ? 1.998 -3.745 -0.276 1.00 98.81 112 THR A C 1
ATOM 853 O O . THR A 1 112 ? 1.156 -3.047 0.295 1.00 98.81 112 THR A O 1
ATOM 856 N N . TYR A 1 113 ? 3.274 -3.775 0.095 1.00 98.62 113 TYR A N 1
ATOM 857 C CA . TYR A 1 113 ? 3.822 -2.949 1.160 1.00 98.62 113 TYR A CA 1
ATOM 858 C C . TYR A 1 113 ? 5.216 -2.448 0.795 1.00 98.62 113 TYR A C 1
ATOM 860 O O . TYR A 1 113 ? 6.105 -3.249 0.519 1.00 98.62 113 TYR A O 1
ATOM 868 N N . CYS A 1 114 ? 5.404 -1.128 0.812 1.00 98.50 114 CYS A N 1
ATOM 869 C CA . CYS A 1 114 ? 6.723 -0.517 0.714 1.00 98.50 114 CYS A CA 1
ATOM 870 C C . CYS A 1 114 ? 7.221 -0.156 2.124 1.00 98.50 114 CYS A C 1
ATOM 872 O O . CYS A 1 114 ? 6.733 0.815 2.718 1.00 98.50 114 CYS A O 1
ATOM 874 N N . PRO A 1 115 ? 8.224 -0.863 2.673 1.00 97.62 115 PRO A N 1
ATOM 875 C CA . PRO A 1 115 ? 8.764 -0.546 3.994 1.00 97.62 115 PRO A CA 1
ATOM 876 C C . PRO A 1 115 ? 9.500 0.798 4.033 1.00 97.62 115 PRO A C 1
ATOM 878 O O . PRO A 1 115 ? 9.608 1.414 5.095 1.00 97.62 115 PRO A O 1
ATOM 881 N N . LEU A 1 116 ? 9.979 1.285 2.883 1.00 97.94 116 LEU A N 1
ATOM 882 C CA . LEU A 1 116 ? 10.651 2.579 2.786 1.00 97.94 116 LEU A CA 1
ATOM 883 C C . LEU A 1 116 ? 9.664 3.748 2.886 1.00 97.94 116 LEU A C 1
ATOM 885 O O . LEU A 1 116 ? 9.958 4.761 3.517 1.00 97.94 116 LEU A O 1
ATOM 889 N N . CYS A 1 117 ? 8.479 3.589 2.304 1.00 98.00 117 CYS A N 1
ATOM 890 C CA . CYS A 1 117 ? 7.442 4.616 2.252 1.00 98.00 117 CYS A CA 1
ATOM 891 C C . CYS A 1 117 ? 6.385 4.468 3.353 1.00 98.00 117 CYS A C 1
ATOM 893 O O . CYS A 1 117 ? 5.580 5.379 3.546 1.00 98.00 117 CYS A O 1
ATOM 895 N N . GLY A 1 118 ? 6.370 3.344 4.075 1.00 97.06 118 GLY A N 1
ATOM 896 C CA . GLY A 1 118 ? 5.324 3.029 5.049 1.00 97.06 118 GLY A CA 1
ATOM 897 C C . GLY A 1 118 ? 3.948 2.850 4.399 1.00 97.06 118 GLY A C 1
ATOM 898 O O . GLY A 1 118 ? 2.931 3.031 5.065 1.00 97.06 118 GLY A O 1
ATOM 899 N N . THR A 1 119 ? 3.905 2.554 3.099 1.00 97.25 119 THR A N 1
ATOM 900 C CA . THR A 1 119 ? 2.680 2.469 2.301 1.00 97.25 119 THR A CA 1
ATOM 901 C C . THR A 1 119 ? 2.246 1.020 2.157 1.00 97.25 119 THR A C 1
ATOM 903 O O . THR A 1 119 ? 2.965 0.195 1.601 1.00 97.25 119 THR A O 1
ATOM 906 N N . GLY A 1 120 ? 1.048 0.712 2.653 1.00 97.31 120 GLY A N 1
ATOM 907 C CA . GLY A 1 120 ? 0.352 -0.545 2.389 1.00 97.31 120 GLY A CA 1
ATOM 908 C C . GLY A 1 120 ? -0.833 -0.288 1.473 1.00 97.31 120 GLY A C 1
ATOM 909 O O . GLY A 1 120 ? -1.749 0.434 1.865 1.00 97.31 120 GLY A O 1
ATOM 910 N N . ILE A 1 121 ? -0.815 -0.849 0.264 1.00 98.19 121 ILE A N 1
ATOM 911 C CA . ILE A 1 121 ? -1.898 -0.679 -0.711 1.00 98.19 121 ILE A CA 1
ATOM 912 C C . ILE A 1 121 ? -2.293 -2.040 -1.263 1.00 98.19 121 ILE A C 1
ATOM 914 O O . ILE A 1 121 ? -1.444 -2.863 -1.610 1.00 98.19 121 ILE A O 1
ATOM 918 N N . VAL A 1 122 ? -3.596 -2.277 -1.344 1.00 98.56 122 VAL A N 1
ATOM 919 C CA . VAL A 1 122 ? -4.154 -3.499 -1.916 1.00 98.56 122 VAL A CA 1
ATOM 920 C C . VAL A 1 122 ? -4.850 -3.151 -3.215 1.00 98.56 122 VAL A C 1
ATOM 922 O O . VAL A 1 122 ? -5.599 -2.179 -3.276 1.00 98.56 122 VAL A O 1
ATOM 925 N N . PHE A 1 123 ? -4.606 -3.941 -4.254 1.00 98.56 123 PHE A N 1
ATOM 926 C CA . PHE A 1 123 ? -5.212 -3.744 -5.565 1.00 98.56 123 PHE A CA 1
ATOM 927 C C . PHE A 1 123 ? -6.017 -4.961 -5.993 1.00 98.56 123 PHE A C 1
ATOM 929 O O . PHE A 1 123 ? -5.720 -6.091 -5.595 1.00 98.56 123 PHE A O 1
ATOM 936 N N . LEU A 1 124 ? -7.000 -4.739 -6.862 1.00 98.31 124 LEU A N 1
ATOM 937 C CA . LEU A 1 124 ? -7.533 -5.809 -7.691 1.00 98.31 124 LEU A CA 1
ATOM 938 C C . LEU A 1 124 ? -6.409 -6.350 -8.572 1.00 98.31 124 LEU A C 1
ATOM 940 O O . LEU A 1 124 ? -5.735 -5.597 -9.272 1.00 98.31 124 LEU A O 1
ATOM 944 N N . ALA A 1 125 ? -6.243 -7.670 -8.575 1.00 98.06 125 ALA A N 1
ATOM 945 C CA . ALA A 1 125 ? -5.285 -8.322 -9.461 1.00 98.06 125 ALA A CA 1
ATOM 946 C C . ALA A 1 125 ? -5.842 -8.506 -10.885 1.00 98.06 125 ALA A C 1
ATOM 948 O O . ALA A 1 125 ? -5.111 -8.904 -11.788 1.00 98.06 125 ALA A O 1
ATOM 949 N N . THR A 1 126 ? -7.134 -8.227 -11.099 1.00 98.19 126 THR A N 1
ATOM 950 C CA . THR A 1 126 ? -7.765 -8.321 -12.421 1.00 98.19 126 THR A CA 1
ATOM 951 C C . THR A 1 126 ? -7.593 -7.015 -13.185 1.00 98.19 126 THR A C 1
ATOM 953 O O . THR A 1 126 ? -8.170 -5.995 -12.819 1.00 98.19 126 THR A O 1
ATOM 956 N N . VAL A 1 127 ? -6.845 -7.054 -14.283 1.00 97.06 127 VAL A N 1
ATOM 957 C CA . VAL A 1 127 ? -6.586 -5.906 -15.152 1.00 97.06 127 VAL A CA 1
ATOM 958 C C . VAL A 1 127 ? -7.057 -6.242 -16.559 1.00 97.06 127 VAL A C 1
ATOM 960 O O . VAL A 1 127 ? -6.610 -7.218 -17.154 1.00 97.06 127 VAL A O 1
ATOM 963 N N . ARG A 1 128 ? -7.968 -5.426 -17.109 1.00 94.62 128 ARG A N 1
ATOM 964 C CA . ARG A 1 128 ? -8.543 -5.622 -18.458 1.00 94.62 128 ARG A CA 1
ATOM 965 C C . ARG A 1 128 ? -9.060 -7.057 -18.691 1.00 94.62 128 ARG A C 1
ATOM 967 O O . ARG A 1 128 ? -8.884 -7.616 -19.767 1.00 94.62 128 ARG A O 1
ATOM 974 N N . GLY A 1 129 ? -9.682 -7.648 -17.669 1.00 94.12 129 GLY A N 1
ATOM 975 C CA . GLY A 1 129 ? -10.244 -9.003 -17.714 1.00 94.12 129 GLY A CA 1
ATOM 976 C C . GLY A 1 129 ? -9.250 -10.139 -17.445 1.00 94.12 129 GLY A C 1
ATOM 977 O O . GLY A 1 129 ? -9.662 -11.294 -17.410 1.00 94.12 129 GLY A O 1
ATOM 978 N N . GLU A 1 130 ? -7.968 -9.846 -17.217 1.00 95.62 130 GLU A N 1
ATOM 979 C CA . GLU A 1 130 ? -6.948 -10.853 -16.911 1.00 95.62 130 GLU A CA 1
ATOM 980 C C . GLU A 1 130 ? -6.544 -10.798 -15.436 1.00 95.62 130 GLU A C 1
ATOM 982 O O . GLU A 1 130 ? -6.216 -9.728 -14.929 1.00 95.62 130 GLU A O 1
ATOM 987 N N . VAL A 1 131 ? -6.508 -11.945 -14.752 1.00 97.88 131 VAL A N 1
ATOM 988 C CA . VAL A 1 131 ? -5.916 -12.037 -13.409 1.00 97.88 131 VAL A CA 1
ATOM 989 C C . VAL A 1 131 ? -4.395 -12.068 -13.547 1.00 97.88 131 VAL A C 1
ATOM 991 O O . VAL A 1 131 ? -3.831 -13.029 -14.071 1.00 97.88 131 VAL A O 1
ATOM 994 N N . LEU A 1 132 ? -3.737 -11.008 -13.090 1.00 98.31 132 LEU A N 1
ATOM 995 C CA . LEU A 1 132 ? -2.285 -10.875 -13.089 1.00 98.31 132 LEU A CA 1
ATOM 996 C C . LEU A 1 132 ? -1.686 -11.399 -11.780 1.00 98.31 132 LEU A C 1
ATOM 998 O O . LEU A 1 132 ? -2.320 -11.373 -10.726 1.00 98.31 132 LEU A O 1
ATOM 1002 N N . ARG A 1 133 ? -0.432 -11.853 -11.850 1.00 98.19 133 ARG A N 1
ATOM 1003 C CA . ARG A 1 133 ? 0.404 -12.136 -10.679 1.00 98.19 133 ARG A CA 1
ATOM 1004 C C . ARG A 1 133 ? 1.538 -11.138 -10.626 1.00 98.19 133 ARG A C 1
ATOM 1006 O O . ARG A 1 133 ? 2.244 -10.967 -11.618 1.00 98.19 133 ARG A O 1
ATOM 1013 N N . PHE A 1 134 ? 1.703 -10.515 -9.471 1.00 98.69 134 PHE A N 1
ATOM 1014 C CA . PHE A 1 134 ? 2.691 -9.475 -9.239 1.00 98.69 134 PHE A CA 1
ATOM 1015 C C . PHE A 1 134 ? 3.881 -10.001 -8.450 1.00 98.69 134 PHE A C 1
ATOM 1017 O O . PHE A 1 134 ? 3.758 -10.924 -7.640 1.00 98.69 134 PHE A O 1
ATOM 1024 N N . ARG A 1 135 ? 5.030 -9.377 -8.689 1.00 98.56 135 ARG A N 1
ATOM 1025 C CA . ARG A 1 135 ? 6.325 -9.713 -8.106 1.00 98.56 135 ARG A CA 1
ATOM 1026 C C . ARG A 1 135 ? 7.185 -8.471 -7.898 1.00 98.56 135 ARG A C 1
ATOM 1028 O O . ARG A 1 135 ? 6.857 -7.383 -8.381 1.00 98.56 135 ARG A O 1
ATOM 1035 N N . VAL A 1 136 ? 8.276 -8.645 -7.155 1.00 98.19 136 VAL A N 1
ATOM 1036 C CA . VAL A 1 136 ? 9.185 -7.562 -6.774 1.00 98.19 136 VAL A CA 1
ATOM 1037 C C . VAL A 1 136 ? 10.235 -7.363 -7.864 1.00 98.19 136 VAL A C 1
ATOM 1039 O O . VAL A 1 136 ? 11.026 -8.258 -8.161 1.00 98.19 136 VAL A O 1
ATOM 1042 N N . SER A 1 137 ? 10.266 -6.172 -8.466 1.00 98.06 137 SER A N 1
ATOM 1043 C CA . SER A 1 137 ? 11.250 -5.853 -9.513 1.00 98.06 137 SER A CA 1
ATOM 1044 C C . SER A 1 137 ? 12.652 -5.581 -8.952 1.00 98.06 137 SER A C 1
ATOM 1046 O O . SER A 1 137 ? 13.646 -5.704 -9.667 1.00 98.06 137 SER A O 1
ATOM 1048 N N . GLY A 1 138 ? 12.727 -5.175 -7.681 1.00 96.94 138 GLY A N 1
ATOM 1049 C CA . GLY A 1 138 ? 13.922 -4.619 -7.047 1.00 96.94 138 GLY A CA 1
ATOM 1050 C C . GLY A 1 138 ? 14.237 -3.176 -7.464 1.00 96.94 138 GLY A C 1
ATOM 1051 O O . GLY A 1 138 ? 15.240 -2.619 -7.019 1.00 96.94 138 GLY A O 1
ATOM 1052 N N . LEU A 1 139 ? 13.389 -2.565 -8.296 1.00 97.94 139 LEU A N 1
ATOM 1053 C CA . LEU A 1 139 ? 13.478 -1.171 -8.708 1.00 97.94 139 LEU A CA 1
ATOM 1054 C C . LEU A 1 139 ? 12.602 -0.278 -7.830 1.00 97.94 139 LEU A C 1
ATOM 1056 O O . LEU A 1 139 ? 11.538 -0.681 -7.355 1.00 97.94 139 LEU A O 1
ATOM 1060 N N . LEU A 1 140 ? 13.052 0.959 -7.668 1.00 98.06 140 LEU A N 1
ATOM 1061 C CA . LEU A 1 140 ? 12.382 2.006 -6.919 1.00 98.06 140 LEU A CA 1
ATOM 1062 C C . LEU A 1 140 ? 12.188 3.242 -7.795 1.00 98.06 140 LEU A C 1
ATOM 1064 O O . LEU A 1 140 ? 13.046 3.564 -8.617 1.00 98.06 140 LEU A O 1
ATOM 1068 N N . TYR A 1 141 ? 11.105 3.973 -7.558 1.00 97.94 141 TYR A N 1
ATOM 1069 C CA . TYR A 1 141 ? 10.892 5.323 -8.074 1.00 97.94 141 TYR A CA 1
ATOM 1070 C C . TYR A 1 141 ? 10.432 6.216 -6.922 1.00 97.94 141 TYR A C 1
ATOM 1072 O O . TYR A 1 141 ? 9.519 5.843 -6.194 1.00 97.94 141 TYR A O 1
ATOM 1080 N N . GLN A 1 142 ? 11.095 7.356 -6.696 1.00 96.88 142 GLN A N 1
ATOM 1081 C CA . GLN A 1 142 ? 10.864 8.207 -5.513 1.00 96.88 142 GLN A CA 1
ATOM 1082 C C . GLN A 1 142 ? 10.911 7.429 -4.177 1.00 96.88 142 GLN A C 1
ATOM 1084 O O . GLN A 1 142 ? 10.121 7.664 -3.262 1.00 96.88 142 GLN A O 1
ATOM 1089 N N . SER A 1 143 ? 11.848 6.476 -4.066 1.00 97.06 143 SER A N 1
ATOM 1090 C CA . SER A 1 143 ? 11.992 5.520 -2.950 1.00 97.06 143 SER A CA 1
ATOM 1091 C C . SER A 1 143 ? 10.826 4.532 -2.753 1.00 97.06 143 SER A C 1
ATOM 1093 O O . SER A 1 143 ? 10.921 3.692 -1.857 1.00 97.06 143 SER A O 1
ATOM 1095 N N . ASP A 1 144 ? 9.773 4.596 -3.570 1.00 98.25 144 ASP A N 1
ATOM 1096 C CA . ASP A 1 144 ? 8.640 3.664 -3.568 1.00 98.25 144 ASP A CA 1
ATOM 1097 C C . ASP A 1 144 ? 8.895 2.475 -4.494 1.00 98.25 144 ASP A C 1
ATOM 1099 O O . ASP A 1 144 ? 9.630 2.583 -5.479 1.00 98.25 144 ASP A O 1
ATOM 1103 N N . VAL A 1 145 ? 8.286 1.334 -4.177 1.00 97.81 145 VAL A N 1
ATOM 1104 C CA . VAL A 1 145 ? 8.491 0.098 -4.936 1.00 97.81 145 VAL A CA 1
ATOM 1105 C C . VAL A 1 145 ? 7.864 0.173 -6.329 1.00 97.81 145 VAL A C 1
ATOM 1107 O O . VAL A 1 145 ? 6.712 0.580 -6.507 1.00 97.81 145 VAL A O 1
ATOM 1110 N N . LEU A 1 146 ? 8.607 -0.300 -7.332 1.00 98.44 146 LEU A N 1
ATOM 1111 C CA . LEU A 1 146 ? 8.036 -0.690 -8.615 1.00 98.44 146 LEU A CA 1
ATOM 1112 C C . LEU A 1 146 ? 7.746 -2.190 -8.581 1.00 98.44 146 LEU A C 1
ATOM 1114 O O . LEU A 1 146 ? 8.644 -3.022 -8.447 1.00 98.44 146 LEU A O 1
ATOM 1118 N N . LEU A 1 147 ? 6.479 -2.554 -8.712 1.00 98.31 147 LEU A N 1
ATOM 1119 C CA . LEU A 1 147 ? 6.077 -3.942 -8.902 1.00 98.31 147 LEU A CA 1
ATOM 1120 C C . LEU A 1 147 ? 6.229 -4.306 -10.373 1.00 98.31 147 LEU A C 1
ATOM 1122 O O . LEU A 1 147 ? 6.295 -3.428 -11.231 1.00 98.31 147 LEU A O 1
ATOM 1126 N N . TYR A 1 148 ? 6.194 -5.593 -10.687 1.00 98.38 148 TYR A N 1
ATOM 1127 C CA . TYR A 1 148 ? 5.963 -6.027 -12.059 1.00 98.38 148 TYR A CA 1
ATOM 1128 C C . TYR A 1 148 ? 4.973 -7.186 -12.108 1.00 98.38 148 TYR A C 1
ATOM 1130 O O . TYR A 1 148 ? 4.859 -7.938 -11.140 1.00 98.38 148 TYR A O 1
ATOM 1138 N N . ASP A 1 149 ? 4.265 -7.347 -13.226 1.00 97.88 149 ASP A N 1
ATOM 1139 C CA . ASP A 1 149 ? 3.436 -8.531 -13.458 1.00 97.88 149 ASP A CA 1
ATOM 1140 C C . ASP A 1 149 ? 4.173 -9.594 -14.284 1.00 97.88 149 ASP A C 1
ATOM 1142 O O . ASP A 1 149 ? 4.811 -9.294 -15.294 1.00 97.88 149 ASP A O 1
ATOM 1146 N N . GLU A 1 150 ? 4.058 -10.859 -13.876 1.00 96.06 150 GLU A N 1
ATOM 1147 C CA . GLU A 1 150 ? 4.739 -11.998 -14.512 1.00 96.06 150 GLU A CA 1
ATOM 1148 C C . GLU A 1 150 ? 4.422 -12.132 -16.005 1.00 96.06 150 GLU A C 1
ATOM 1150 O O . GLU A 1 150 ? 5.280 -12.521 -16.796 1.00 96.06 150 GLU A O 1
ATOM 1155 N N . LYS A 1 151 ? 3.176 -11.834 -16.386 1.00 95.25 151 LYS A N 1
ATOM 1156 C CA . LYS A 1 151 ? 2.648 -12.150 -17.714 1.00 95.25 151 LYS A CA 1
ATOM 1157 C C . LYS A 1 151 ? 3.143 -11.183 -18.782 1.00 95.25 151 LYS A C 1
ATOM 1159 O O . LYS A 1 151 ? 3.403 -11.604 -19.904 1.00 95.25 151 LYS A O 1
ATOM 1164 N N . SER A 1 152 ? 3.217 -9.893 -18.470 1.00 95.50 152 SER A N 1
ATOM 1165 C CA . SER A 1 152 ? 3.575 -8.859 -19.442 1.00 95.50 152 SER A CA 1
ATOM 1166 C C . SER A 1 152 ? 4.896 -8.158 -19.154 1.00 95.50 152 SER A C 1
ATOM 1168 O O . SER A 1 152 ? 5.366 -7.412 -20.009 1.00 95.50 152 SER A O 1
ATOM 1170 N N . ASN A 1 153 ? 5.488 -8.393 -17.979 1.00 96.06 153 ASN A N 1
ATOM 1171 C CA . ASN A 1 153 ? 6.669 -7.687 -17.487 1.00 96.06 153 ASN A CA 1
ATOM 1172 C C . ASN A 1 153 ? 6.489 -6.159 -17.407 1.00 96.06 153 ASN A C 1
ATOM 1174 O O . ASN A 1 153 ? 7.480 -5.431 -17.392 1.00 96.06 153 ASN A O 1
ATOM 1178 N N . SER A 1 154 ? 5.249 -5.659 -17.353 1.00 97.94 154 SER A N 1
ATOM 1179 C CA . SER A 1 154 ? 5.005 -4.229 -17.151 1.00 97.94 154 SER A CA 1
ATOM 1180 C C . SER A 1 154 ? 5.417 -3.853 -15.730 1.00 97.94 154 SER A C 1
ATOM 1182 O O . SER A 1 154 ? 5.101 -4.581 -14.790 1.00 97.94 154 SER A O 1
ATOM 1184 N N . LEU A 1 155 ? 6.105 -2.721 -15.563 1.00 98.44 155 LEU A N 1
ATOM 1185 C CA . LEU A 1 155 ? 6.362 -2.144 -14.245 1.00 98.44 155 LEU A CA 1
ATOM 1186 C C . LEU A 1 155 ? 5.160 -1.322 -13.791 1.00 98.44 155 LEU A C 1
ATOM 1188 O O . LEU A 1 155 ? 4.568 -0.587 -14.583 1.00 98.44 155 LEU A O 1
ATOM 1192 N N . TRP A 1 156 ? 4.841 -1.400 -12.504 1.00 98.69 156 TRP A N 1
ATOM 1193 C CA . TRP A 1 156 ? 3.716 -0.725 -11.867 1.00 98.69 156 TRP A CA 1
ATOM 1194 C C . TRP A 1 156 ? 4.212 0.077 -10.669 1.00 98.69 156 TRP A C 1
ATOM 1196 O O . TRP A 1 156 ? 4.822 -0.487 -9.766 1.00 98.69 156 TRP A O 1
ATOM 1206 N N . SER A 1 157 ? 3.941 1.381 -10.635 1.00 98.50 157 SER A N 1
ATOM 1207 C CA . SER A 1 157 ? 4.197 2.192 -9.438 1.00 98.50 157 SER A CA 1
ATOM 1208 C C . SER A 1 157 ? 3.086 1.962 -8.417 1.00 98.50 157 SER A C 1
ATOM 1210 O O . SER A 1 157 ? 1.902 2.080 -8.759 1.00 98.50 157 SER A O 1
ATOM 1212 N N . GLN A 1 158 ? 3.467 1.643 -7.174 1.00 98.25 158 GLN A N 1
ATOM 1213 C CA . GLN A 1 158 ? 2.528 1.373 -6.088 1.00 98.25 158 GLN A CA 1
ATOM 1214 C C . GLN A 1 158 ? 1.698 2.624 -5.774 1.00 98.25 158 GLN A C 1
ATOM 1216 O O . GLN A 1 158 ? 0.472 2.601 -5.913 1.00 98.25 158 GLN A O 1
ATOM 1221 N N . VAL A 1 159 ? 2.342 3.741 -5.423 1.00 97.25 159 VAL A N 1
ATOM 1222 C CA . VAL A 1 159 ? 1.621 4.959 -5.011 1.00 97.25 159 VAL A CA 1
ATOM 1223 C C . VAL A 1 159 ? 0.857 5.612 -6.172 1.00 97.25 159 VAL A C 1
ATOM 1225 O O . VAL A 1 159 ? -0.288 6.033 -5.984 1.00 97.25 159 VAL A O 1
ATOM 1228 N N . LEU A 1 160 ? 1.404 5.633 -7.399 1.00 96.44 160 LEU A N 1
ATOM 1229 C CA . LEU A 1 160 ? 0.638 6.096 -8.572 1.00 96.44 160 LEU A CA 1
ATOM 1230 C C . LEU A 1 160 ? -0.518 5.158 -8.930 1.00 96.44 160 LEU A C 1
ATOM 1232 O O . LEU A 1 160 ? -1.448 5.583 -9.623 1.00 96.44 160 LEU A O 1
ATOM 1236 N N . SER A 1 161 ? -0.449 3.898 -8.488 1.00 97.06 161 SER A N 1
ATOM 1237 C CA . SER A 1 161 ? -1.398 2.836 -8.825 1.00 97.06 161 SER A CA 1
ATOM 1238 C C . SER A 1 161 ? -1.534 2.679 -10.341 1.00 97.06 161 SER A C 1
ATOM 1240 O O . SER A 1 161 ? -2.642 2.684 -10.877 1.00 97.06 161 SER A O 1
ATOM 1242 N N . LYS A 1 162 ? -0.408 2.638 -11.066 1.00 97.75 162 LYS A N 1
ATOM 1243 C CA . LYS A 1 162 ? -0.392 2.695 -12.537 1.00 97.75 162 LYS A CA 1
ATOM 1244 C C . LYS A 1 162 ? 0.792 1.943 -13.138 1.00 97.75 162 LYS A C 1
ATOM 1246 O O . LYS A 1 162 ? 1.905 2.031 -12.624 1.00 97.75 162 LYS A O 1
ATOM 1251 N N . ALA A 1 163 ? 0.559 1.270 -14.264 1.00 98.44 163 ALA A N 1
ATOM 1252 C CA . ALA A 1 163 ? 1.622 0.727 -15.101 1.00 98.44 163 ALA A CA 1
ATOM 1253 C C . ALA A 1 163 ? 2.413 1.860 -15.761 1.00 98.44 163 ALA A C 1
ATOM 1255 O O . ALA A 1 163 ? 1.852 2.688 -16.485 1.00 98.44 163 ALA A O 1
ATOM 1256 N N . VAL A 1 164 ? 3.720 1.875 -15.539 1.00 98.56 164 VAL A N 1
ATOM 1257 C CA . VAL A 1 164 ? 4.635 2.891 -16.061 1.00 98.56 164 VAL A CA 1
ATOM 1258 C C . VAL A 1 164 ? 5.421 2.410 -17.277 1.00 98.56 164 VAL A C 1
ATOM 1260 O O . VAL A 1 164 ? 5.892 3.248 -18.034 1.00 98.56 164 VAL A O 1
ATOM 1263 N N . THR A 1 165 ? 5.504 1.100 -17.522 1.00 98.06 165 THR A N 1
ATOM 1264 C CA . THR A 1 165 ? 6.138 0.516 -18.719 1.00 98.06 165 THR A CA 1
ATOM 1265 C C . THR A 1 165 ? 5.300 -0.629 -19.295 1.00 98.06 165 THR A C 1
ATOM 1267 O O . THR A 1 165 ? 4.260 -0.994 -18.742 1.00 98.06 165 THR A O 1
ATOM 1270 N N . GLY A 1 166 ? 5.760 -1.207 -20.408 1.00 95.56 166 GLY A N 1
ATOM 1271 C CA . GLY A 1 166 ? 5.272 -2.485 -20.927 1.00 95.56 166 GLY A CA 1
ATOM 1272 C C . GLY A 1 166 ? 3.862 -2.457 -21.523 1.00 95.56 166 GLY A C 1
ATOM 1273 O O . GLY A 1 166 ? 3.284 -1.407 -21.804 1.00 95.56 166 GLY A O 1
ATOM 1274 N N . LYS A 1 167 ? 3.294 -3.653 -21.723 1.00 95.94 167 LYS A N 1
ATOM 1275 C CA . LYS A 1 167 ? 1.983 -3.875 -22.367 1.00 95.94 167 LYS A CA 1
ATOM 1276 C C . LYS A 1 167 ? 0.854 -3.074 -21.719 1.00 95.94 167 LYS A C 1
ATOM 1278 O O . LYS A 1 167 ? -0.073 -2.645 -22.405 1.00 95.94 167 LYS A O 1
ATOM 1283 N N . PHE A 1 168 ? 0.890 -2.923 -20.397 1.00 97.50 168 PHE A N 1
ATOM 1284 C CA . PHE A 1 168 ? -0.182 -2.269 -19.656 1.00 97.50 168 PHE A CA 1
ATOM 1285 C C . PHE A 1 168 ? 0.053 -0.782 -19.411 1.00 97.50 168 PHE A C 1
ATOM 1287 O O . PHE A 1 168 ? -0.810 -0.158 -18.793 1.00 97.50 168 PHE A O 1
ATOM 1294 N N . LYS A 1 169 ? 1.150 -0.199 -19.912 1.00 97.88 169 LYS A N 1
ATOM 1295 C CA . LYS A 1 169 ? 1.517 1.208 -19.718 1.00 97.88 169 LYS A CA 1
ATOM 1296 C C . LYS A 1 169 ? 0.315 2.161 -19.784 1.00 97.88 169 LYS A C 1
ATOM 1298 O O . LYS A 1 169 ? -0.502 2.106 -20.703 1.00 97.88 169 LYS A O 1
ATOM 1303 N N . GLY A 1 170 ? 0.193 3.023 -18.775 1.00 97.81 170 GLY A N 1
ATOM 1304 C CA . GLY A 1 170 ? -0.901 3.987 -18.620 1.00 97.81 170 GLY A CA 1
ATOM 1305 C C . GLY A 1 170 ? -2.153 3.441 -17.926 1.00 97.81 170 GLY A C 1
ATOM 1306 O O . GLY A 1 170 ? -2.993 4.230 -17.497 1.00 97.81 170 GLY A O 1
ATOM 1307 N N . THR A 1 171 ? -2.277 2.121 -17.762 1.00 98.12 171 THR A N 1
ATOM 1308 C CA . THR A 1 171 ? -3.414 1.492 -17.071 1.00 98.12 171 THR A CA 1
ATOM 1309 C C . THR A 1 171 ? -3.300 1.679 -15.563 1.00 98.12 171 THR A C 1
ATOM 1311 O O . THR A 1 171 ? -2.246 1.412 -14.988 1.00 98.12 171 THR A O 1
ATOM 1314 N N . SER A 1 172 ? -4.388 2.104 -14.921 1.00 97.00 172 SER A N 1
ATOM 1315 C CA . SER A 1 172 ? -4.475 2.199 -13.462 1.00 97.00 172 SER A CA 1
ATOM 1316 C C . SER A 1 172 ? -4.869 0.867 -12.824 1.00 97.00 172 SER A C 1
ATOM 1318 O O . SER A 1 172 ? -5.694 0.135 -13.370 1.00 97.00 172 SER A O 1
ATOM 1320 N N . LEU A 1 173 ? -4.315 0.589 -11.647 1.00 97.25 173 LEU A N 1
ATOM 1321 C CA . LEU A 1 173 ? -4.788 -0.447 -10.738 1.00 97.25 173 LEU A CA 1
ATOM 1322 C C . LEU A 1 173 ? -5.924 0.108 -9.881 1.00 97.25 173 LEU A C 1
ATOM 1324 O O . LEU A 1 173 ? -5.837 1.218 -9.353 1.00 97.25 173 LEU A O 1
ATOM 1328 N N . GLU A 1 174 ? -6.982 -0.678 -9.728 1.00 95.50 174 GLU A N 1
ATOM 1329 C CA . GLU A 1 174 ? -8.078 -0.351 -8.824 1.00 95.50 174 GLU A CA 1
ATOM 1330 C C . GLU A 1 174 ? -7.714 -0.772 -7.400 1.00 95.50 174 GLU A C 1
ATOM 1332 O O . GLU A 1 174 ? -7.327 -1.916 -7.163 1.00 95.50 174 GLU A O 1
ATOM 1337 N N . THR A 1 175 ? -7.822 0.154 -6.450 1.00 95.25 175 THR A N 1
ATOM 1338 C CA . THR A 1 175 ? -7.520 -0.102 -5.038 1.00 95.25 175 THR A CA 1
ATOM 1339 C C . THR A 1 175 ? -8.670 -0.821 -4.345 1.00 95.25 175 THR A C 1
ATOM 1341 O O . THR A 1 175 ? -9.824 -0.414 -4.469 1.00 95.25 175 THR A O 1
ATOM 1344 N N . VAL A 1 176 ? -8.347 -1.809 -3.518 1.00 95.31 176 VAL A N 1
ATOM 1345 C CA . VAL A 1 176 ? -9.254 -2.395 -2.530 1.00 95.31 176 VAL A CA 1
ATOM 1346 C C . VAL A 1 176 ? -8.997 -1.716 -1.190 1.00 95.31 176 VAL A C 1
ATOM 1348 O O . VAL A 1 176 ? -7.848 -1.565 -0.781 1.00 95.31 176 VAL A O 1
ATOM 1351 N N . GLY A 1 177 ? -10.065 -1.299 -0.505 1.00 93.81 177 GLY A N 1
ATOM 1352 C CA . GLY A 1 177 ? -9.956 -0.625 0.787 1.00 93.81 177 GLY A CA 1
ATOM 1353 C C . GLY A 1 177 ? -9.178 -1.457 1.810 1.00 93.81 177 GLY A C 1
ATOM 1354 O O . GLY A 1 177 ? -9.493 -2.628 2.043 1.00 93.81 177 GLY A O 1
ATOM 1355 N N . SER A 1 178 ? -8.181 -0.831 2.433 1.00 96.25 178 SER A N 1
ATOM 1356 C CA . SER A 1 178 ? -7.350 -1.442 3.467 1.00 96.25 178 SER A CA 1
ATOM 1357 C C . SER A 1 178 ? -6.985 -0.448 4.564 1.00 96.25 178 SER A C 1
ATOM 1359 O O . SER A 1 178 ? -6.912 0.757 4.325 1.00 96.25 178 SER A O 1
ATOM 1361 N N . THR A 1 179 ? -6.714 -0.961 5.758 1.00 96.50 179 THR A N 1
ATOM 1362 C CA . THR A 1 179 ? -6.280 -0.184 6.927 1.00 96.50 179 THR A CA 1
ATOM 1363 C C . THR A 1 179 ? -5.020 -0.787 7.528 1.00 96.50 179 THR A C 1
ATOM 1365 O O . THR A 1 179 ? -4.799 -1.987 7.419 1.00 96.50 179 THR A O 1
ATOM 1368 N N . LEU A 1 180 ? -4.184 0.025 8.167 1.00 96.50 180 LEU A N 1
ATOM 1369 C CA . LEU A 1 180 ? -3.005 -0.443 8.891 1.00 96.50 180 LEU A CA 1
ATOM 1370 C C . LEU A 1 180 ? -3.270 -0.300 10.392 1.00 96.50 180 LEU A C 1
ATOM 1372 O O . LEU A 1 180 ? -3.293 0.815 10.910 1.00 96.50 180 LEU A O 1
ATOM 1376 N N . GLU A 1 181 ? -3.524 -1.413 11.076 1.00 95.56 181 GLU A N 1
ATOM 1377 C CA . GLU A 1 181 ? -4.034 -1.454 12.458 1.00 95.56 181 GLU A CA 1
ATOM 1378 C C . GLU A 1 181 ? -3.171 -2.370 13.348 1.00 95.56 181 GLU A C 1
ATOM 1380 O O . GLU A 1 181 ? -2.518 -3.279 12.832 1.00 95.56 181 GLU A O 1
ATOM 1385 N N . PRO A 1 182 ? -3.163 -2.192 14.681 1.00 97.12 182 PRO A N 1
ATOM 1386 C CA . PRO A 1 182 ? -2.599 -3.183 15.598 1.00 97.12 182 PRO A CA 1
ATOM 1387 C C . PRO A 1 182 ? -3.399 -4.496 15.585 1.00 97.12 182 PRO A C 1
ATOM 1389 O O . PRO A 1 182 ? -4.625 -4.490 15.704 1.00 97.12 182 PRO A O 1
ATOM 1392 N N . LEU A 1 183 ? -2.716 -5.640 15.509 1.00 98.25 183 LEU A N 1
ATOM 1393 C CA . LEU A 1 183 ? -3.328 -6.969 15.407 1.00 98.25 183 LEU A CA 1
ATOM 1394 C C . LEU A 1 183 ? -4.302 -7.259 16.559 1.00 98.25 183 LEU A C 1
ATOM 1396 O O . LEU A 1 183 ? -5.370 -7.826 16.329 1.00 98.25 183 LEU A O 1
ATOM 1400 N N . GLY A 1 184 ? -3.971 -6.830 17.782 1.00 97.44 184 GLY A N 1
ATOM 1401 C CA . GLY A 1 184 ? -4.840 -6.954 18.956 1.00 97.44 184 GLY A CA 1
ATOM 1402 C C . GLY A 1 184 ? -6.222 -6.338 18.756 1.00 97.44 184 GLY A C 1
ATOM 1403 O O . GLY A 1 184 ? -7.235 -6.947 19.096 1.00 97.44 184 GLY A O 1
ATOM 1404 N N . GLU A 1 185 ? -6.271 -5.151 18.155 1.00 95.81 185 GLU A N 1
ATOM 1405 C CA . GLU A 1 185 ? -7.522 -4.433 17.914 1.00 95.81 185 GLU A CA 1
ATOM 1406 C C . GLU A 1 185 ? -8.360 -5.105 16.829 1.00 95.81 185 GLU A C 1
ATOM 1408 O O . GLU A 1 185 ? -9.582 -5.199 16.953 1.00 95.81 185 GLU A O 1
ATOM 1413 N N . VAL A 1 186 ? -7.708 -5.612 15.782 1.00 97.25 186 VAL A N 1
ATOM 1414 C CA . VAL A 1 186 ? -8.393 -6.307 14.689 1.00 97.25 186 VAL A CA 1
ATOM 1415 C C . VAL A 1 186 ? -8.999 -7.611 15.196 1.00 97.25 186 VAL A C 1
ATOM 1417 O O . VAL A 1 186 ? -10.172 -7.864 14.944 1.00 97.25 186 VAL A O 1
ATOM 1420 N N . VAL A 1 187 ? -8.257 -8.413 15.964 1.00 98.12 187 VAL A N 1
ATOM 1421 C CA . VAL A 1 187 ? -8.765 -9.685 16.511 1.00 98.12 187 VAL A CA 1
ATOM 1422 C C . VAL A 1 187 ? -9.910 -9.467 17.502 1.00 98.12 187 VAL A C 1
ATOM 1424 O O . VAL A 1 187 ? -10.865 -10.247 17.532 1.00 98.12 187 VAL A O 1
ATOM 1427 N N . ALA A 1 188 ? -9.880 -8.377 18.273 1.00 97.12 188 ALA A N 1
ATOM 1428 C CA . ALA A 1 188 ? -10.991 -8.022 19.150 1.00 97.12 188 ALA A CA 1
ATOM 1429 C C . ALA A 1 188 ? -12.300 -7.787 18.366 1.00 97.12 188 ALA A C 1
ATOM 1431 O O . ALA A 1 188 ? -13.366 -8.223 18.818 1.00 97.12 188 ALA A O 1
ATOM 1432 N N . LYS A 1 189 ? -12.205 -7.151 17.188 1.00 95.38 189 LYS A N 1
ATOM 1433 C CA . LYS A 1 189 ? -13.333 -6.773 16.317 1.00 95.38 189 LYS A CA 1
ATOM 1434 C C . LYS A 1 189 ? -13.768 -7.897 15.358 1.00 95.38 189 LYS A C 1
ATOM 1436 O O . LYS A 1 189 ? -14.958 -8.046 15.101 1.00 95.38 189 LYS A O 1
ATOM 1441 N N . GLU A 1 190 ? -12.835 -8.711 14.861 1.00 96.69 190 GLU A N 1
ATOM 1442 C CA . GLU A 1 190 ? -13.036 -9.640 13.738 1.00 96.69 190 GLU A CA 1
ATOM 1443 C C . GLU A 1 190 ? -12.915 -11.114 14.166 1.00 96.69 190 GLU A C 1
ATOM 1445 O O . GLU A 1 190 ? -11.842 -11.718 14.146 1.00 96.69 190 GLU A O 1
ATOM 1450 N N . LYS A 1 191 ? -14.038 -11.752 14.516 1.00 92.81 191 LYS A N 1
ATOM 1451 C CA . LYS A 1 191 ? -14.041 -13.127 15.067 1.00 92.81 191 LYS A CA 1
ATOM 1452 C C . LYS A 1 191 ? -13.582 -14.217 14.096 1.00 92.81 191 LYS A C 1
ATOM 1454 O O . LYS A 1 191 ? -13.134 -15.270 14.533 1.00 92.81 191 LYS A O 1
ATOM 1459 N N . LYS A 1 192 ? -13.708 -13.982 12.789 1.00 96.38 192 LYS A N 1
ATOM 1460 C CA . LYS A 1 192 ? -13.287 -14.917 11.729 1.00 96.38 192 LYS A CA 1
ATOM 1461 C C . LYS A 1 192 ? -12.035 -14.429 10.993 1.00 96.38 192 LYS A C 1
ATOM 1463 O O . LYS A 1 192 ? -11.825 -14.799 9.840 1.00 96.38 192 LYS A O 1
ATOM 1468 N N . LEU A 1 193 ? -11.229 -13.580 11.640 1.00 98.56 193 LEU A N 1
ATOM 1469 C CA . LEU A 1 193 ? -10.018 -13.034 11.041 1.00 98.56 193 LEU A CA 1
ATOM 1470 C C . LEU A 1 193 ? -9.065 -14.152 10.618 1.00 98.56 193 LEU A C 1
ATOM 1472 O O . LEU A 1 193 ? -8.727 -15.039 11.407 1.00 98.56 193 LEU A O 1
ATOM 1476 N N . ARG A 1 194 ? -8.588 -14.053 9.380 1.00 98.75 194 ARG A N 1
ATOM 1477 C CA . ARG A 1 194 ? -7.485 -14.858 8.859 1.00 98.75 194 ARG A CA 1
ATOM 1478 C C . ARG A 1 194 ? -6.240 -13.991 8.781 1.00 98.75 194 ARG A C 1
ATOM 1480 O O . ARG A 1 194 ? -6.252 -12.967 8.106 1.00 98.75 194 ARG A O 1
ATOM 1487 N N . VAL A 1 195 ? -5.166 -14.402 9.438 1.00 98.88 195 VAL A N 1
ATOM 1488 C CA . VAL A 1 195 ? -3.911 -13.637 9.477 1.00 98.88 195 VAL A CA 1
ATOM 1489 C C . VAL A 1 195 ? -2.830 -14.400 8.730 1.00 98.88 195 VAL A C 1
ATOM 1491 O O . VAL A 1 195 ? -2.671 -15.593 8.970 1.00 98.88 195 VAL A O 1
ATOM 1494 N N . LEU A 1 196 ? -2.113 -13.752 7.812 1.00 98.88 196 LEU A N 1
ATOM 1495 C CA . LEU A 1 196 ? -1.022 -14.379 7.063 1.00 98.88 196 LEU A CA 1
ATOM 1496 C C . LEU A 1 196 ? -0.000 -15.001 8.029 1.00 98.88 196 LEU A C 1
ATOM 1498 O O . LEU A 1 196 ? 0.469 -14.346 8.958 1.00 98.88 196 LEU A O 1
ATOM 1502 N N . SER A 1 197 ? 0.319 -16.275 7.809 1.00 98.62 197 SER A N 1
ATOM 1503 C CA . SER A 1 197 ? 1.286 -17.028 8.612 1.00 98.62 197 SER A CA 1
ATOM 1504 C C . SER A 1 197 ? 2.726 -16.803 8.145 1.00 98.62 197 SER A C 1
ATOM 1506 O O . SER A 1 197 ? 2.957 -16.408 7.004 1.00 98.62 197 SER A O 1
ATOM 1508 N N . THR A 1 198 ? 3.686 -17.201 8.974 1.00 98.31 198 THR A N 1
ATOM 1509 C CA . THR A 1 198 ? 5.116 -17.288 8.631 1.00 98.31 198 THR A CA 1
ATOM 1510 C C . THR A 1 198 ? 5.492 -18.554 7.846 1.00 98.31 198 THR A C 1
ATOM 1512 O O . THR A 1 198 ? 6.635 -18.693 7.414 1.00 98.31 198 THR A O 1
ATOM 1515 N N . GLU A 1 199 ? 4.540 -19.457 7.571 1.00 97.69 199 GLU A N 1
ATOM 1516 C CA . GLU A 1 199 ? 4.723 -20.608 6.673 1.00 97.69 199 GLU A CA 1
ATOM 1517 C C . GLU A 1 199 ? 4.728 -20.181 5.194 1.00 97.69 199 GLU A C 1
ATOM 1519 O O . GLU A 1 199 ? 3.855 -20.547 4.403 1.00 97.69 199 GLU A O 1
ATOM 1524 N N . THR A 1 200 ? 5.715 -19.380 4.806 1.00 97.38 200 THR A N 1
ATOM 1525 C CA . THR A 1 200 ? 5.800 -18.800 3.458 1.00 97.38 200 THR A CA 1
ATOM 1526 C C . THR A 1 200 ? 6.519 -19.695 2.449 1.00 97.38 200 THR A C 1
ATOM 1528 O O . THR A 1 200 ? 6.480 -19.422 1.254 1.00 97.38 200 THR A O 1
ATOM 1531 N N . GLY A 1 201 ? 7.198 -20.747 2.919 1.00 96.69 201 GLY A N 1
ATOM 1532 C CA . GLY A 1 201 ? 8.116 -21.552 2.106 1.00 96.69 201 GLY A CA 1
ATOM 1533 C C . GLY A 1 201 ? 9.513 -20.938 1.949 1.00 96.69 201 GLY A C 1
ATOM 1534 O O . GLY A 1 201 ? 10.339 -21.499 1.234 1.00 96.69 201 GLY A O 1
ATOM 1535 N N . HIS A 1 202 ? 9.804 -19.823 2.629 1.00 95.94 202 HIS A N 1
ATOM 1536 C CA . HIS A 1 202 ? 11.102 -19.151 2.592 1.00 95.94 202 HIS A CA 1
ATOM 1537 C C . HIS A 1 202 ? 11.755 -19.089 3.974 1.00 95.94 202 HIS A C 1
ATOM 1539 O O . HIS A 1 202 ? 11.095 -18.822 4.977 1.00 95.94 202 HIS A O 1
ATOM 1545 N N . VAL A 1 203 ? 13.079 -19.267 4.008 1.00 93.81 203 VAL A N 1
ATOM 1546 C CA . VAL A 1 203 ? 13.885 -19.094 5.222 1.00 93.81 203 VAL A CA 1
ATOM 1547 C C . VAL A 1 203 ? 14.122 -17.600 5.451 1.00 93.81 203 VAL A C 1
ATOM 1549 O O . VAL A 1 203 ? 14.879 -16.953 4.714 1.00 93.81 203 VAL A O 1
ATOM 1552 N N . ARG A 1 204 ? 13.437 -17.048 6.454 1.00 95.75 204 ARG A N 1
ATOM 1553 C CA . ARG A 1 204 ? 13.520 -15.655 6.909 1.00 95.75 204 ARG A CA 1
ATOM 1554 C C . ARG A 1 204 ? 13.341 -15.600 8.423 1.00 95.75 204 ARG A C 1
ATOM 1556 O O . ARG A 1 204 ? 12.711 -16.478 9.004 1.00 95.75 204 ARG A O 1
ATOM 1563 N N . ASP A 1 205 ? 13.880 -14.549 9.024 1.00 95.88 205 ASP A N 1
ATOM 1564 C CA . ASP A 1 205 ? 13.691 -14.229 10.436 1.00 95.88 205 ASP A CA 1
ATOM 1565 C C . ASP A 1 205 ? 12.547 -13.212 10.569 1.00 95.88 205 ASP A C 1
ATOM 1567 O O . ASP A 1 205 ? 12.766 -12.003 10.490 1.00 95.88 205 ASP A O 1
ATOM 1571 N N . TYR A 1 206 ? 11.311 -13.707 10.691 1.00 97.31 206 TYR A N 1
ATOM 1572 C CA . TYR A 1 206 ? 10.115 -12.857 10.784 1.00 97.31 206 TYR A CA 1
ATOM 1573 C C . TYR A 1 206 ? 9.960 -12.164 12.143 1.00 97.31 206 TYR A C 1
ATOM 1575 O O . TYR A 1 206 ? 9.164 -11.236 12.252 1.00 97.31 206 TYR A O 1
ATOM 1583 N N . ASP A 1 207 ? 10.740 -12.549 13.154 1.00 95.44 207 ASP A N 1
ATOM 1584 C CA . ASP A 1 207 ? 10.752 -11.873 14.457 1.00 95.44 207 ASP A CA 1
ATOM 1585 C C . ASP A 1 207 ? 11.585 -10.579 14.415 1.00 95.44 207 ASP A C 1
ATOM 1587 O O . ASP A 1 207 ? 11.520 -9.733 15.314 1.00 95.44 207 ASP A O 1
ATOM 1591 N N . ARG A 1 208 ? 12.359 -10.391 13.340 1.00 95.44 208 ARG A N 1
ATOM 1592 C CA . ARG A 1 208 ? 13.189 -9.216 13.103 1.00 95.44 208 ARG A CA 1
ATOM 1593 C C . ARG A 1 208 ? 12.656 -8.386 11.942 1.00 95.44 208 ARG A C 1
ATOM 1595 O O . ARG A 1 208 ? 12.634 -8.823 10.797 1.00 95.44 208 ARG A O 1
ATOM 1602 N N . ASP A 1 209 ? 12.370 -7.117 12.222 1.00 95.81 209 ASP A N 1
ATOM 1603 C CA . ASP A 1 209 ? 12.114 -6.110 11.190 1.00 95.81 209 ASP A CA 1
ATOM 1604 C C . ASP A 1 209 ? 13.444 -5.630 10.552 1.00 95.81 209 ASP A C 1
ATOM 1606 O O . ASP A 1 209 ? 14.232 -4.943 11.224 1.00 95.81 209 ASP A O 1
ATOM 1610 N N . PRO A 1 210 ? 13.712 -5.938 9.262 1.00 96.31 210 PRO A N 1
ATOM 1611 C CA . PRO A 1 210 ? 14.938 -5.521 8.583 1.00 96.31 210 PRO A CA 1
ATOM 1612 C C . PRO A 1 210 ? 15.030 -3.999 8.376 1.00 96.31 210 PRO A C 1
ATOM 1614 O O . PRO A 1 210 ? 16.133 -3.475 8.207 1.00 96.31 210 PRO A O 1
ATOM 1617 N N . TYR A 1 211 ? 13.913 -3.269 8.465 1.00 96.75 211 TYR A N 1
ATOM 1618 C CA . TYR A 1 211 ? 13.839 -1.821 8.266 1.00 96.75 211 TYR A CA 1
ATOM 1619 C C . TYR A 1 211 ? 13.704 -1.027 9.570 1.00 96.75 211 TYR A C 1
ATOM 1621 O O . TYR A 1 211 ? 13.654 0.203 9.522 1.00 96.75 211 TYR A O 1
ATOM 1629 N N . ARG A 1 212 ? 13.741 -1.667 10.749 1.00 95.31 212 ARG A N 1
ATOM 1630 C CA . ARG A 1 212 ? 13.521 -0.999 12.049 1.00 95.31 212 ARG A CA 1
ATOM 1631 C C . ARG A 1 212 ? 14.407 0.227 12.275 1.00 95.31 212 ARG A C 1
ATOM 1633 O O . ARG A 1 212 ? 13.958 1.260 12.761 1.00 95.31 212 ARG A O 1
ATOM 1640 N N . ARG A 1 213 ? 15.701 0.128 11.952 1.00 95.88 213 ARG A N 1
ATOM 1641 C CA . ARG A 1 213 ? 16.634 1.261 12.107 1.00 95.88 213 ARG A CA 1
ATOM 1642 C C . ARG A 1 213 ? 16.297 2.394 11.140 1.00 95.88 213 ARG A C 1
ATOM 1644 O O . ARG A 1 213 ? 16.424 3.561 11.499 1.00 95.88 213 ARG A O 1
ATOM 1651 N N . TYR A 1 214 ? 15.885 2.044 9.925 1.00 96.56 214 TYR A N 1
ATOM 1652 C CA . TYR A 1 214 ? 15.485 3.012 8.918 1.00 96.56 214 TYR A CA 1
ATOM 1653 C C . TYR A 1 214 ? 14.196 3.731 9.327 1.00 96.56 214 TYR A C 1
ATOM 1655 O O . TYR A 1 214 ? 14.164 4.957 9.281 1.00 96.56 214 TYR A O 1
ATOM 1663 N N . SER A 1 215 ? 13.162 3.010 9.763 1.00 93.31 215 SER A N 1
ATOM 1664 C CA . SER A 1 215 ? 11.857 3.592 10.107 1.00 93.31 215 SER A CA 1
ATOM 1665 C C . SER A 1 215 ? 11.923 4.573 11.285 1.00 93.31 215 SER A C 1
ATOM 1667 O O . SER A 1 215 ? 11.182 5.552 11.305 1.00 93.31 215 SER A O 1
ATOM 1669 N N . LEU A 1 216 ? 12.856 4.368 12.222 1.00 93.00 216 LEU A N 1
ATOM 1670 C CA . LEU A 1 216 ? 13.097 5.273 13.354 1.00 93.00 216 LEU A CA 1
ATOM 1671 C C . LEU A 1 216 ? 13.960 6.501 13.006 1.00 93.00 216 LEU A C 1
ATOM 1673 O O . LEU A 1 216 ? 13.971 7.475 13.755 1.00 93.00 216 LEU A O 1
ATOM 1677 N N . GLY A 1 217 ? 14.713 6.460 11.903 1.00 94.56 217 GLY A N 1
ATOM 1678 C CA . GLY A 1 217 ? 15.615 7.538 11.494 1.00 94.56 217 GLY A CA 1
ATOM 1679 C C . GLY A 1 217 ? 14.961 8.540 10.542 1.00 94.56 217 GLY A C 1
ATOM 1680 O O . GLY A 1 217 ? 14.149 8.167 9.699 1.00 94.56 217 GLY A O 1
ATOM 1681 N N . ALA A 1 218 ? 15.374 9.809 10.601 1.00 92.94 218 ALA A N 1
ATOM 1682 C CA . ALA A 1 218 ? 14.859 10.853 9.707 1.00 92.94 218 ALA A CA 1
ATOM 1683 C C . ALA A 1 218 ? 15.346 10.717 8.249 1.00 92.94 218 ALA A C 1
ATOM 1685 O O . ALA A 1 218 ? 14.639 11.117 7.326 1.00 92.94 218 ALA A O 1
ATOM 1686 N N . ALA A 1 219 ? 16.538 10.148 8.039 1.00 94.06 219 ALA A N 1
ATOM 1687 C CA . ALA A 1 219 ? 17.162 10.051 6.722 1.00 94.06 219 ALA A CA 1
ATOM 1688 C C . ALA A 1 219 ? 16.405 9.099 5.781 1.00 94.06 219 ALA A C 1
ATOM 1690 O O . ALA A 1 219 ? 15.974 8.010 6.180 1.00 94.06 219 ALA A O 1
ATOM 1691 N N . LEU A 1 220 ? 16.277 9.505 4.518 1.00 95.56 220 LEU A N 1
ATOM 1692 C CA . LEU A 1 220 ? 15.767 8.662 3.438 1.00 95.56 220 LEU A CA 1
ATOM 1693 C C . LEU A 1 220 ? 16.897 7.774 2.899 1.00 95.56 220 LEU A C 1
ATOM 1695 O O . LEU A 1 220 ? 18.057 8.175 2.903 1.00 95.56 220 LEU A O 1
ATOM 1699 N N . MET A 1 221 ? 16.559 6.551 2.483 1.00 95.06 221 MET A N 1
ATOM 1700 C CA . MET A 1 221 ? 17.535 5.569 1.995 1.00 95.06 221 MET A CA 1
ATOM 1701 C C . MET A 1 221 ? 17.862 5.821 0.523 1.00 95.06 221 MET A C 1
ATOM 1703 O O . MET A 1 221 ? 18.989 5.601 0.094 1.00 95.06 221 MET A O 1
ATOM 1707 N N . PHE A 1 222 ? 16.878 6.328 -0.219 1.00 95.25 222 PHE A N 1
ATOM 1708 C CA . PHE A 1 222 ? 16.993 6.721 -1.613 1.00 95.25 222 PHE A CA 1
ATOM 1709 C C . PHE A 1 222 ? 16.543 8.178 -1.770 1.00 95.25 222 PHE A C 1
ATOM 1711 O O . PHE A 1 222 ? 15.727 8.650 -0.968 1.00 95.25 222 PHE A O 1
ATOM 1718 N N . PRO A 1 223 ? 17.087 8.902 -2.762 1.00 91.06 223 PRO A N 1
ATOM 1719 C CA . PRO A 1 223 ? 16.689 10.275 -3.038 1.00 91.06 223 PRO A CA 1
ATOM 1720 C C . PRO A 1 223 ? 15.224 10.346 -3.475 1.00 91.06 223 PRO A C 1
ATOM 1722 O O . PRO A 1 223 ? 14.698 9.411 -4.080 1.00 91.06 223 PRO A O 1
ATOM 1725 N N . VAL A 1 224 ? 14.594 11.476 -3.164 1.00 93.31 224 VAL A N 1
ATOM 1726 C CA . VAL A 1 224 ? 13.200 11.780 -3.492 1.00 93.31 224 VAL A CA 1
ATOM 1727 C C . VAL A 1 224 ? 13.095 13.254 -3.868 1.00 93.31 224 VAL A C 1
ATOM 1729 O O . VAL A 1 224 ? 13.714 14.085 -3.199 1.00 93.31 224 VAL A O 1
ATOM 1732 N N . ASP A 1 225 ? 12.287 13.587 -4.875 1.00 91.19 225 ASP A N 1
ATOM 1733 C CA . ASP A 1 225 ? 11.908 14.977 -5.152 1.00 91.19 225 ASP A CA 1
ATOM 1734 C C . ASP A 1 225 ? 10.916 15.494 -4.094 1.00 91.19 225 ASP A C 1
ATOM 1736 O O . ASP A 1 225 ? 9.690 15.412 -4.228 1.00 91.19 225 ASP A O 1
ATOM 1740 N N . LEU A 1 226 ? 11.462 15.994 -2.984 1.00 86.62 226 LEU A N 1
ATOM 1741 C CA . LEU A 1 226 ? 10.698 16.582 -1.890 1.00 86.62 226 LEU A CA 1
ATOM 1742 C C . LEU A 1 226 ? 10.905 18.098 -1.849 1.00 86.62 226 LEU A C 1
ATOM 1744 O O . LEU A 1 226 ? 11.862 18.593 -1.259 1.00 86.62 226 LEU A O 1
ATOM 1748 N N . GLN A 1 227 ? 9.962 18.841 -2.424 1.00 71.88 227 GLN A N 1
ATOM 1749 C CA . GLN A 1 227 ? 10.062 20.301 -2.542 1.00 71.88 227 GLN A CA 1
ATOM 1750 C C . GLN A 1 227 ? 9.618 21.075 -1.283 1.00 71.88 227 GLN A C 1
ATOM 1752 O O . GLN A 1 227 ? 9.947 22.250 -1.136 1.00 71.88 227 GLN A O 1
ATOM 1757 N N . ASP A 1 228 ? 8.868 20.451 -0.363 1.00 71.69 228 ASP A N 1
ATOM 1758 C CA . ASP A 1 228 ? 8.273 21.127 0.803 1.00 71.69 228 ASP A CA 1
ATOM 1759 C C . ASP A 1 228 ? 8.631 20.419 2.122 1.00 71.69 228 ASP A C 1
ATOM 1761 O O . ASP A 1 228 ? 8.179 19.302 2.376 1.00 71.69 228 ASP A O 1
ATOM 1765 N N . ALA A 1 229 ? 9.397 21.099 2.984 1.00 71.19 229 ALA A N 1
ATOM 1766 C CA . ALA A 1 229 ? 9.841 20.608 4.292 1.00 71.19 229 ALA A CA 1
ATOM 1767 C C . ALA A 1 229 ? 8.946 21.039 5.479 1.00 71.19 229 ALA A C 1
ATOM 1769 O O . ALA A 1 229 ? 9.368 20.951 6.632 1.00 71.19 229 ALA A O 1
ATOM 1770 N N . LYS A 1 230 ? 7.704 21.497 5.251 1.00 85.00 230 LYS A N 1
ATOM 1771 C CA . LYS A 1 230 ? 6.767 21.893 6.333 1.00 85.00 230 LYS A CA 1
ATOM 1772 C C . LYS A 1 230 ? 6.398 20.762 7.298 1.00 85.00 230 LYS A C 1
ATOM 1774 O O . LYS A 1 230 ? 5.911 21.027 8.399 1.00 85.00 230 LYS A O 1
ATOM 1779 N N . VAL A 1 231 ? 6.580 19.513 6.878 1.00 92.69 231 VAL A N 1
ATOM 1780 C CA . VAL A 1 231 ? 6.289 18.303 7.649 1.00 92.69 231 VAL A CA 1
ATOM 1781 C C . VAL A 1 231 ? 7.518 17.402 7.598 1.00 92.69 231 VAL A C 1
ATOM 1783 O O . VAL A 1 231 ? 8.170 17.298 6.560 1.00 92.69 231 VAL A O 1
ATOM 1786 N N . ALA A 1 232 ? 7.844 16.747 8.715 1.00 94.31 232 ALA A N 1
ATOM 1787 C CA . ALA A 1 232 ? 8.940 15.785 8.751 1.00 94.31 232 ALA A CA 1
ATOM 1788 C C . ALA A 1 232 ? 8.730 14.694 7.687 1.00 94.31 232 ALA A C 1
ATOM 1790 O O . ALA A 1 232 ? 7.631 14.156 7.563 1.00 94.31 232 ALA A O 1
ATOM 1791 N N . ALA A 1 233 ? 9.789 14.341 6.954 1.00 95.56 233 ALA A N 1
ATOM 1792 C CA . ALA A 1 233 ? 9.712 13.442 5.801 1.00 95.56 233 ALA A CA 1
ATOM 1793 C C . ALA A 1 233 ? 8.981 12.121 6.110 1.00 95.56 233 ALA A C 1
ATOM 1795 O O . ALA A 1 233 ? 8.122 11.697 5.342 1.00 95.56 233 ALA A O 1
ATOM 1796 N N . LYS A 1 234 ? 9.255 11.505 7.268 1.00 96.00 234 LYS A N 1
ATOM 1797 C CA . LYS A 1 234 ? 8.615 10.253 7.716 1.00 96.00 234 LYS A CA 1
ATOM 1798 C C . LYS A 1 234 ? 7.443 10.442 8.682 1.00 96.00 234 LYS A C 1
ATOM 1800 O O . LYS A 1 234 ? 7.105 9.533 9.434 1.00 96.00 234 LYS A O 1
ATOM 1805 N N . ALA A 1 235 ? 6.806 11.613 8.689 1.00 95.69 235 ALA A N 1
ATOM 1806 C CA . ALA A 1 235 ? 5.558 11.779 9.423 1.00 95.69 235 ALA A CA 1
ATOM 1807 C C . ALA A 1 235 ? 4.464 10.901 8.798 1.00 95.69 235 ALA A C 1
ATOM 1809 O O . ALA A 1 235 ? 4.257 10.944 7.584 1.00 95.69 235 ALA A O 1
ATOM 1810 N N . TRP A 1 236 ? 3.750 10.138 9.628 1.00 97.00 236 TRP A N 1
ATOM 1811 C CA . TRP A 1 236 ? 2.585 9.371 9.192 1.00 97.00 236 TRP A CA 1
ATOM 1812 C C . TRP A 1 236 ? 1.476 10.303 8.717 1.00 97.00 236 TRP A C 1
ATOM 1814 O O . TRP A 1 236 ? 1.084 11.242 9.416 1.00 97.00 236 TRP A O 1
ATOM 1824 N N . CYS A 1 237 ? 0.986 10.032 7.516 1.00 97.44 237 CYS A N 1
ATOM 1825 C CA . CYS A 1 237 ? -0.040 10.806 6.847 1.00 97.44 237 CYS A CA 1
ATOM 1826 C C . CYS A 1 237 ? -1.060 9.875 6.187 1.00 97.44 237 CYS A C 1
ATOM 1828 O O . CYS A 1 237 ? -0.780 8.706 5.911 1.00 97.44 237 CYS A O 1
ATOM 1830 N N . VAL A 1 238 ? -2.220 10.435 5.860 1.00 97.62 238 VAL A N 1
ATOM 1831 C CA . VAL A 1 238 ? -3.135 9.861 4.875 1.00 97.62 238 VAL A CA 1
ATOM 1832 C C . VAL A 1 238 ? -3.309 10.846 3.721 1.00 97.62 238 VAL A C 1
ATOM 1834 O O . VAL A 1 238 ? -3.535 12.038 3.930 1.00 97.62 238 VAL A O 1
ATOM 1837 N N . LEU A 1 239 ? -3.172 10.355 2.495 1.00 97.31 239 LEU A N 1
ATOM 1838 C CA . LEU A 1 239 ? -3.600 11.038 1.285 1.00 97.31 239 LEU A CA 1
ATOM 1839 C C . LEU A 1 239 ? -5.082 10.748 1.073 1.00 97.31 239 LEU A C 1
ATOM 1841 O O . LEU A 1 239 ? -5.484 9.588 1.021 1.00 97.31 239 LEU A O 1
ATOM 1845 N N . LEU A 1 240 ? -5.863 11.802 0.878 1.00 96.44 240 LEU A N 1
ATOM 1846 C CA . LEU A 1 240 ? -7.259 11.749 0.474 1.00 96.44 240 LEU A CA 1
ATOM 1847 C C . LEU A 1 240 ? -7.371 12.364 -0.920 1.00 96.44 240 LEU A C 1
ATOM 1849 O O . LEU A 1 240 ? -7.088 13.549 -1.092 1.00 96.44 240 LEU A O 1
ATOM 1853 N N . ARG A 1 241 ? -7.754 11.577 -1.926 1.00 94.50 241 ARG A N 1
ATOM 1854 C CA . ARG A 1 241 ? -7.774 12.018 -3.329 1.00 94.50 241 ARG A CA 1
ATOM 1855 C C . ARG A 1 241 ? -9.118 11.753 -3.986 1.00 94.50 241 ARG A C 1
ATOM 1857 O O . ARG A 1 241 ? -9.617 10.637 -3.957 1.00 94.50 241 ARG A O 1
ATOM 1864 N N . THR A 1 242 ? -9.638 12.771 -4.658 1.00 92.81 242 THR A N 1
ATOM 1865 C CA . THR A 1 242 ? -10.756 12.688 -5.606 1.00 92.81 242 THR A CA 1
ATOM 1866 C C . THR A 1 242 ? -10.249 12.972 -7.023 1.00 92.81 242 THR A C 1
ATOM 1868 O O . THR A 1 242 ? -9.075 13.276 -7.226 1.00 92.81 242 THR A O 1
ATOM 1871 N N . LYS A 1 243 ? -11.142 12.958 -8.021 1.00 88.94 243 LYS A N 1
ATOM 1872 C CA . LYS A 1 243 ? -10.808 13.418 -9.383 1.00 88.94 243 LYS A CA 1
ATOM 1873 C C . LYS A 1 243 ? -10.478 14.916 -9.473 1.00 88.94 243 LYS A C 1
ATOM 1875 O O . LYS A 1 243 ? -9.921 15.334 -10.480 1.00 88.94 243 LYS A O 1
ATOM 1880 N N . LYS A 1 244 ? -10.885 15.726 -8.487 1.00 90.56 244 LYS A N 1
ATOM 1881 C CA . LYS A 1 244 ? -10.795 17.199 -8.540 1.00 90.56 244 LYS A CA 1
ATOM 1882 C C . LYS A 1 244 ? -9.741 17.782 -7.611 1.00 90.56 244 LYS A C 1
ATOM 1884 O O . LYS A 1 244 ? -9.244 18.870 -7.868 1.00 90.56 244 LYS A O 1
ATOM 1889 N N . GLU A 1 245 ? -9.459 17.101 -6.509 1.00 93.50 245 GLU A N 1
ATOM 1890 C CA . GLU A 1 245 ? -8.514 17.574 -5.507 1.00 93.50 245 GLU A CA 1
ATOM 1891 C C . GLU A 1 245 ? -7.919 16.422 -4.707 1.00 93.50 245 GLU A C 1
ATOM 1893 O O . GLU A 1 245 ? -8.540 15.367 -4.537 1.00 93.50 245 GLU A O 1
ATOM 1898 N N . SER A 1 246 ? -6.730 16.669 -4.174 1.00 95.38 246 SER A N 1
ATOM 1899 C CA . SER A 1 246 ? -5.998 15.785 -3.281 1.00 95.38 246 SER A CA 1
ATOM 1900 C C . SER A 1 246 ? -5.522 16.561 -2.052 1.00 95.38 246 SER A C 1
ATOM 1902 O O . SER A 1 246 ? -5.153 17.735 -2.134 1.00 95.38 246 SER A O 1
ATOM 1904 N N . TRP A 1 247 ? -5.550 15.899 -0.899 1.00 96.56 247 TRP A N 1
ATOM 1905 C CA . TRP A 1 247 ? -5.099 16.430 0.382 1.00 96.56 247 TRP A CA 1
ATOM 1906 C C . TRP A 1 247 ? -4.179 15.429 1.060 1.00 96.56 247 TRP A C 1
ATOM 1908 O O . TRP A 1 247 ? -4.517 14.255 1.163 1.00 96.56 247 TRP A O 1
ATOM 1918 N N . ILE A 1 248 ? -3.047 15.899 1.572 1.00 97.06 248 ILE A N 1
ATOM 1919 C CA . ILE A 1 248 ? -2.212 15.134 2.498 1.00 97.06 248 ILE A CA 1
ATOM 1920 C C . ILE A 1 248 ? -2.540 15.618 3.903 1.00 97.06 248 ILE A C 1
ATOM 1922 O O . ILE A 1 248 ? -2.428 16.810 4.201 1.00 97.06 248 ILE A O 1
ATOM 1926 N N . VAL A 1 249 ? -2.947 14.690 4.761 1.00 97.38 249 VAL A N 1
ATOM 1927 C CA . VAL A 1 249 ? -3.332 14.946 6.147 1.00 97.38 249 VAL A CA 1
ATOM 1928 C C . VAL A 1 249 ? -2.294 14.295 7.062 1.00 97.38 249 VAL A C 1
ATOM 1930 O O . VAL A 1 249 ? -2.331 13.077 7.253 1.00 97.38 249 VAL A O 1
ATOM 1933 N N . PRO A 1 250 ? -1.347 15.066 7.623 1.00 96.94 250 PRO A N 1
ATOM 1934 C CA . PRO A 1 250 ? -0.451 14.555 8.649 1.00 96.94 250 PRO A CA 1
ATOM 1935 C C . PRO A 1 250 ? -1.212 14.214 9.922 1.00 96.94 250 PRO A C 1
ATOM 1937 O O . PRO A 1 250 ? -2.073 14.978 10.357 1.00 96.94 250 PRO A O 1
ATOM 1940 N N . LEU A 1 251 ? -0.831 13.117 10.574 1.00 96.38 251 LEU A N 1
ATOM 1941 C CA . LEU A 1 251 ? -1.390 12.722 11.868 1.00 96.38 251 LEU A CA 1
ATOM 1942 C C . LEU A 1 251 ? -1.282 13.849 12.908 1.00 96.38 251 LEU A C 1
ATOM 1944 O O . LEU A 1 251 ? -2.215 14.098 13.661 1.00 96.38 251 LEU A O 1
ATOM 1948 N N . SER A 1 252 ? -0.179 14.603 12.888 1.00 94.62 252 SER A N 1
ATOM 1949 C CA . SER A 1 252 ? 0.064 15.739 13.788 1.00 94.62 252 SER A CA 1
ATOM 1950 C C . SER A 1 252 ? -0.816 16.971 13.530 1.00 94.62 252 SER A C 1
ATOM 1952 O O . SER A 1 252 ? -0.690 17.964 14.244 1.00 94.62 252 SER A O 1
ATOM 1954 N N . HIS A 1 253 ? -1.653 16.959 12.488 1.00 95.12 253 HIS A N 1
ATOM 1955 C CA . HIS A 1 253 ? -2.569 18.055 12.161 1.00 95.12 253 HIS A CA 1
ATOM 1956 C C . HIS A 1 253 ? -4.005 17.798 12.644 1.00 95.12 253 HIS A C 1
ATOM 1958 O O . HIS A 1 253 ? -4.829 18.715 12.592 1.00 95.12 253 HIS A O 1
ATOM 1964 N N . LEU A 1 254 ? -4.298 16.574 13.091 1.00 95.25 254 LEU A N 1
ATOM 1965 C CA . LEU A 1 254 ? -5.589 16.160 13.640 1.00 95.25 254 LEU A CA 1
ATOM 1966 C C . LEU A 1 254 ? -5.683 16.497 15.137 1.00 95.25 254 LEU A C 1
ATOM 1968 O O . LEU A 1 254 ? -4.660 16.746 15.778 1.00 95.25 254 LEU A O 1
ATOM 1972 N N . ASP A 1 255 ? -6.901 16.528 15.690 1.00 92.38 255 ASP A N 1
ATOM 1973 C CA . ASP A 1 255 ? -7.108 16.783 17.124 1.00 92.38 255 ASP A CA 1
ATOM 1974 C C . ASP A 1 255 ? -6.450 15.668 17.958 1.00 92.38 255 ASP A C 1
ATOM 1976 O O . ASP A 1 255 ? -6.894 14.519 17.871 1.00 92.38 255 ASP A O 1
ATOM 1980 N N . PRO A 1 256 ? -5.424 15.958 18.781 1.00 89.69 256 PRO A N 1
ATOM 1981 C CA . PRO A 1 256 ? -4.730 14.935 19.560 1.00 89.69 256 PRO A CA 1
ATOM 1982 C C . PRO A 1 256 ? -5.596 14.300 20.661 1.00 89.69 256 PRO A C 1
ATOM 1984 O O . PRO A 1 256 ? -5.174 13.306 21.247 1.00 89.69 256 PRO A O 1
ATOM 1987 N N . ASN A 1 257 ? -6.775 14.861 20.960 1.00 89.94 257 ASN A N 1
ATOM 1988 C CA . ASN A 1 257 ? -7.695 14.355 21.983 1.00 89.94 257 ASN A CA 1
ATOM 1989 C C . ASN A 1 257 ? -8.856 13.529 21.410 1.00 89.94 257 ASN A C 1
ATOM 1991 O O . ASN A 1 257 ? -9.734 13.114 22.166 1.00 89.94 257 ASN A O 1
ATOM 1995 N N . ALA A 1 258 ? -8.887 13.315 20.096 1.00 93.75 258 ALA A N 1
ATOM 1996 C CA . ALA A 1 258 ? -9.883 12.483 19.436 1.00 93.75 258 ALA A CA 1
ATOM 1997 C C . ALA A 1 258 ? -9.225 11.256 18.791 1.00 93.75 258 ALA A C 1
ATOM 1999 O O . ALA A 1 258 ? -8.031 11.246 18.506 1.00 93.75 258 ALA A O 1
ATOM 2000 N N . ASP A 1 259 ? -10.029 10.221 18.569 1.00 94.75 259 ASP A N 1
ATOM 2001 C CA . ASP A 1 259 ? -9.664 8.987 17.863 1.00 94.75 259 ASP A CA 1
ATOM 2002 C C . ASP A 1 259 ? -10.231 8.943 16.434 1.00 94.75 259 ASP A C 1
ATOM 2004 O O . ASP A 1 259 ? -9.925 8.047 15.644 1.00 94.75 259 ASP A O 1
ATOM 2008 N N . LYS A 1 260 ? -11.066 9.928 16.086 1.00 96.38 260 LYS A N 1
ATOM 2009 C CA . LYS A 1 260 ? -11.663 10.097 14.766 1.00 96.38 260 LYS A CA 1
ATOM 2010 C C . LYS A 1 260 ? -11.991 11.553 14.469 1.00 96.38 260 LYS A C 1
ATOM 2012 O O . LYS A 1 260 ? -12.344 12.325 15.360 1.00 96.38 260 LYS A O 1
ATOM 2017 N N . GLN A 1 261 ? -11.950 11.913 13.191 1.00 95.69 261 GLN A N 1
ATOM 2018 C CA . GLN A 1 261 ? -12.306 13.246 12.721 1.00 95.69 261 GLN A CA 1
ATOM 2019 C C . GLN A 1 261 ? -12.888 13.198 11.308 1.00 95.69 261 GLN A C 1
ATOM 2021 O O . GLN A 1 261 ? -12.321 12.575 10.410 1.00 95.69 261 GLN A O 1
ATOM 2026 N N . ASP A 1 262 ? -13.990 13.915 11.095 1.00 95.44 262 ASP A N 1
ATOM 2027 C CA . ASP A 1 262 ? -14.566 14.107 9.765 1.00 95.44 262 ASP A CA 1
ATOM 2028 C C . ASP A 1 262 ? -13.874 15.266 9.045 1.00 95.44 262 ASP A C 1
ATOM 2030 O O . ASP A 1 262 ? -13.884 16.410 9.507 1.00 95.44 262 ASP A O 1
ATOM 2034 N N . LEU A 1 263 ? -13.285 14.975 7.888 1.00 94.50 263 LEU A N 1
ATOM 2035 C CA . LEU A 1 263 ? -12.604 15.943 7.035 1.00 94.50 263 LEU A CA 1
ATO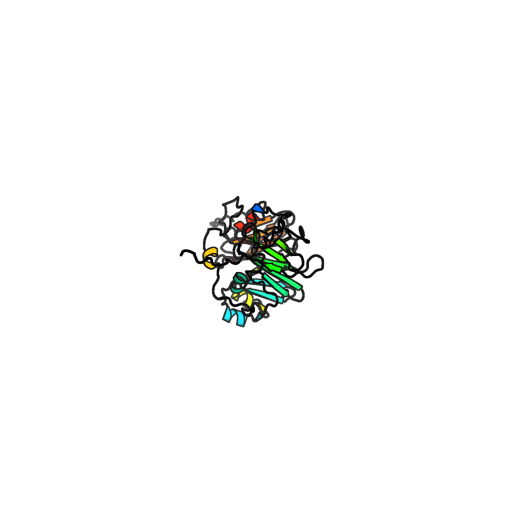M 2036 C C . LEU A 1 263 ? -13.465 16.262 5.816 1.00 94.50 263 LEU A C 1
ATOM 2038 O O . LEU A 1 263 ? -14.062 15.372 5.207 1.00 94.50 263 LEU A O 1
ATOM 2042 N N . LYS A 1 264 ? -13.524 17.542 5.441 1.00 91.81 264 LYS A N 1
ATOM 2043 C CA . LYS A 1 264 ? -14.259 17.991 4.254 1.00 91.81 264 LYS A CA 1
ATOM 2044 C C . LYS A 1 264 ? -13.342 18.038 3.039 1.00 91.81 264 LYS A C 1
ATOM 2046 O O . LYS A 1 264 ? -12.320 18.717 3.061 1.00 91.81 264 LYS A O 1
ATOM 2051 N N . LEU A 1 265 ? -13.743 17.335 1.983 1.00 88.75 265 LEU A N 1
ATOM 2052 C CA . LEU A 1 265 ? -13.124 17.364 0.658 1.00 88.75 265 LEU A CA 1
ATOM 2053 C C . LEU A 1 265 ? -14.182 17.846 -0.336 1.00 88.75 265 LEU A C 1
ATOM 2055 O O . LEU A 1 265 ? -15.016 17.072 -0.815 1.00 88.75 265 LEU A O 1
ATOM 2059 N N . GLY A 1 266 ? -14.224 19.159 -0.558 1.00 85.75 266 GLY A N 1
ATOM 2060 C CA . GLY A 1 266 ? -15.307 19.803 -1.291 1.00 85.75 266 GLY A CA 1
ATOM 2061 C C . GLY A 1 266 ? -16.659 19.536 -0.621 1.00 85.75 266 GLY A C 1
ATOM 2062 O O . GLY A 1 266 ? -16.911 19.987 0.494 1.00 85.75 266 GLY A O 1
ATOM 2063 N N . LYS A 1 267 ? -17.537 18.792 -1.306 1.00 87.62 267 LYS A N 1
ATOM 2064 C CA . LYS A 1 267 ? -18.855 18.377 -0.781 1.00 87.62 267 LYS A CA 1
ATOM 2065 C C . LYS A 1 267 ? -18.826 17.032 -0.048 1.00 87.62 267 LYS A C 1
ATOM 2067 O O . LYS A 1 267 ? -19.810 16.674 0.594 1.00 87.62 267 LYS A O 1
ATOM 2072 N N . LEU A 1 268 ? -17.731 16.282 -0.157 1.00 92.75 268 LEU A N 1
ATOM 2073 C CA . LEU A 1 268 ? -17.581 14.976 0.471 1.00 92.75 268 LEU A CA 1
ATOM 2074 C C . LEU A 1 268 ? -17.107 15.133 1.917 1.00 92.75 268 LEU A C 1
ATOM 2076 O O . LEU A 1 268 ? -16.385 16.069 2.266 1.00 92.75 268 LEU A O 1
ATOM 2080 N N . SER A 1 269 ? -17.523 14.191 2.756 1.00 93.69 269 SER A N 1
ATOM 2081 C CA . SER A 1 269 ? -17.044 14.041 4.127 1.00 93.69 269 SER A CA 1
ATOM 2082 C C . SER A 1 269 ? -16.303 12.717 4.213 1.00 93.69 269 SER A C 1
ATOM 2084 O O . SER A 1 269 ? -16.843 11.695 3.793 1.00 93.69 269 SER A O 1
ATOM 2086 N N . VAL A 1 270 ? -15.083 12.736 4.734 1.00 95.56 270 VAL A N 1
ATOM 2087 C CA . VAL A 1 270 ? -14.262 11.539 4.922 1.00 95.56 270 VAL A CA 1
ATOM 2088 C C . VAL A 1 270 ? -13.915 11.431 6.395 1.00 95.56 270 VAL A C 1
ATOM 2090 O O . VAL A 1 270 ? -13.252 12.314 6.934 1.00 95.56 270 VAL A O 1
ATOM 2093 N N . THR A 1 271 ? -14.360 10.359 7.044 1.00 96.56 271 THR A N 1
ATOM 2094 C CA . THR A 1 271 ? -13.972 10.060 8.423 1.00 96.56 271 THR A CA 1
ATOM 2095 C C . THR A 1 271 ? -12.584 9.433 8.427 1.00 96.56 271 THR A C 1
ATOM 2097 O O . THR A 1 271 ? -12.361 8.394 7.800 1.00 96.56 271 THR A O 1
ATOM 2100 N N . VAL A 1 272 ? -11.655 10.068 9.134 1.00 97.19 272 VAL A N 1
ATOM 2101 C CA . VAL A 1 272 ? -10.324 9.529 9.416 1.00 97.19 272 VAL A CA 1
ATOM 2102 C C . VAL A 1 272 ? -10.308 9.040 10.858 1.00 97.19 272 VAL A C 1
ATOM 2104 O O . VAL A 1 272 ? -10.701 9.782 11.751 1.00 97.19 272 VAL A O 1
ATOM 2107 N N . GLU A 1 273 ? -9.854 7.810 11.079 1.00 97.12 273 GLU A N 1
ATOM 2108 C CA . GLU A 1 273 ? -9.646 7.204 12.400 1.00 97.12 273 GLU A CA 1
ATOM 2109 C C . GLU A 1 273 ? -8.147 7.128 12.683 1.00 97.12 273 GLU A C 1
ATOM 2111 O O . GLU A 1 273 ? -7.365 6.782 11.793 1.00 97.12 273 GLU A O 1
ATOM 2116 N N . TYR A 1 274 ? -7.716 7.480 13.891 1.00 96.44 274 TYR A N 1
ATOM 2117 C CA . TYR A 1 274 ? -6.298 7.617 14.194 1.00 96.44 274 TYR A CA 1
ATOM 2118 C C . TYR A 1 274 ? -5.971 7.430 15.677 1.00 96.44 274 TYR A C 1
ATOM 2120 O O . TYR A 1 274 ? -6.797 7.648 16.554 1.00 96.44 274 TYR A O 1
ATOM 2128 N N . ASP A 1 275 ? -4.723 7.051 15.952 1.00 93.25 275 ASP A N 1
ATOM 2129 C CA . ASP A 1 275 ? -4.163 6.998 17.304 1.00 93.25 275 ASP A CA 1
ATOM 2130 C C . ASP A 1 275 ? -2.701 7.459 17.252 1.00 93.25 275 ASP A C 1
ATOM 2132 O O . ASP A 1 275 ? -1.832 6.818 16.648 1.00 93.25 275 ASP A O 1
ATOM 2136 N N . ALA A 1 276 ? -2.424 8.591 17.902 1.00 88.75 276 ALA A N 1
ATOM 2137 C CA . ALA A 1 276 ? -1.091 9.179 17.971 1.00 88.75 276 ALA A CA 1
ATOM 2138 C C . ALA A 1 276 ? -0.071 8.272 18.683 1.00 88.75 276 ALA A C 1
ATOM 2140 O O . ALA A 1 276 ? 1.109 8.288 18.337 1.00 88.75 276 ALA A O 1
ATOM 2141 N N . ARG A 1 277 ? -0.509 7.443 19.640 1.00 87.88 277 ARG A N 1
ATOM 2142 C CA . ARG A 1 277 ? 0.363 6.545 20.417 1.00 87.88 277 ARG A CA 1
ATOM 2143 C C . ARG A 1 277 ? 0.865 5.379 19.579 1.00 87.88 277 ARG A C 1
ATOM 2145 O O . ARG A 1 277 ? 1.990 4.927 19.775 1.00 87.88 277 ARG A O 1
ATOM 2152 N N . THR A 1 278 ? 0.040 4.892 18.653 1.00 87.44 278 THR A N 1
ATOM 2153 C CA . THR A 1 278 ? 0.396 3.793 17.741 1.00 87.44 278 THR A CA 1
ATOM 2154 C C . THR A 1 278 ? 0.826 4.290 16.361 1.00 87.44 278 THR A C 1
ATOM 2156 O O . THR A 1 278 ? 1.168 3.481 15.501 1.00 87.44 278 THR A O 1
ATOM 2159 N N . SER A 1 279 ? 0.860 5.615 16.152 1.00 90.38 279 SER A N 1
ATOM 2160 C CA . SER A 1 279 ? 1.118 6.243 14.850 1.00 90.38 279 SER A CA 1
ATOM 2161 C C . SER A 1 279 ? 0.208 5.697 13.743 1.00 90.38 279 SER A C 1
ATOM 2163 O O . SER A 1 279 ? 0.634 5.451 12.612 1.00 90.38 279 SER A O 1
ATOM 2165 N N . THR A 1 280 ? -1.057 5.482 14.093 1.00 93.38 280 THR A N 1
ATOM 2166 C CA . THR A 1 280 ? -2.073 4.946 13.192 1.00 93.38 280 THR A CA 1
ATOM 2167 C C . THR A 1 280 ? -2.904 6.087 12.632 1.00 93.38 280 THR A C 1
ATOM 2169 O O . THR A 1 280 ? -3.326 6.970 13.373 1.00 93.38 280 THR A O 1
ATOM 2172 N N . ILE A 1 281 ? -3.144 6.061 11.325 1.00 96.81 281 ILE A N 1
ATOM 2173 C CA . ILE A 1 281 ? -4.071 6.950 10.631 1.00 96.81 281 ILE A CA 1
ATOM 2174 C C . ILE A 1 281 ? -4.699 6.159 9.492 1.00 96.81 281 ILE A C 1
ATOM 2176 O O . ILE A 1 281 ? -3.989 5.590 8.671 1.00 96.81 281 ILE A O 1
ATOM 2180 N N . ASN A 1 282 ? -6.021 6.067 9.479 1.00 96.19 282 ASN A N 1
ATOM 2181 C CA . ASN A 1 282 ? -6.779 5.216 8.579 1.00 96.19 282 ASN A CA 1
ATOM 2182 C C . ASN A 1 282 ? -8.025 5.935 8.078 1.00 96.19 282 ASN A C 1
ATOM 2184 O O . ASN A 1 282 ? -8.578 6.822 8.718 1.00 96.19 282 ASN A O 1
ATOM 2188 N N . CYS A 1 283 ? -8.496 5.488 6.927 1.00 93.81 283 CYS A N 1
ATOM 2189 C CA . CYS A 1 283 ? -9.731 5.926 6.304 1.00 93.81 283 CYS A CA 1
ATOM 2190 C C . CYS A 1 283 ? -10.516 4.641 5.991 1.00 93.81 283 CYS A C 1
ATOM 2192 O O . CYS A 1 283 ? -10.368 4.084 4.906 1.00 93.81 283 CYS A O 1
ATOM 2194 N N . PRO A 1 284 ? -11.249 4.072 6.969 1.00 90.44 284 PRO A N 1
ATOM 2195 C CA . PRO A 1 284 ? -11.782 2.709 6.861 1.00 90.44 284 PRO A CA 1
ATOM 2196 C C . PRO A 1 284 ? -12.982 2.593 5.916 1.00 90.44 284 PRO A C 1
ATOM 2198 O O . PRO A 1 284 ? -13.233 1.526 5.361 1.00 90.44 284 PRO A O 1
ATOM 2201 N N . LYS A 1 285 ? -13.750 3.675 5.752 1.00 89.50 285 LYS A N 1
ATOM 2202 C CA . LYS A 1 285 ? -14.963 3.712 4.923 1.00 89.50 285 LYS A CA 1
ATOM 2203 C C . LYS A 1 285 ? -14.994 4.986 4.068 1.00 89.50 285 LYS A C 1
ATOM 2205 O O . LYS A 1 285 ? -15.854 5.839 4.294 1.00 89.50 285 LYS A O 1
ATOM 2210 N N . PRO A 1 286 ? -14.045 5.163 3.129 1.00 90.44 286 PRO A N 1
ATOM 2211 C CA . PRO A 1 286 ? -14.086 6.308 2.233 1.00 90.44 286 PRO A CA 1
ATOM 2212 C C . PRO A 1 286 ? -15.367 6.286 1.393 1.00 90.44 286 PRO A C 1
ATOM 2214 O O . PRO A 1 286 ? -15.831 5.207 1.010 1.00 90.44 286 PRO A O 1
ATOM 2217 N N . PRO A 1 287 ? -15.912 7.460 1.027 1.00 92.19 287 PRO A N 1
ATOM 2218 C CA . PRO A 1 287 ? -16.820 7.555 -0.108 1.00 92.19 287 PRO A CA 1
ATOM 2219 C C . PRO A 1 287 ? -16.188 6.905 -1.346 1.00 92.19 287 PRO A C 1
ATOM 2221 O O . PRO A 1 287 ? -14.984 7.028 -1.551 1.00 92.19 287 PRO A O 1
ATOM 2224 N N . GLN A 1 288 ? -16.992 6.272 -2.203 1.00 89.56 288 GLN A N 1
ATOM 2225 C CA . GLN A 1 288 ? -16.506 5.527 -3.379 1.00 89.56 288 GLN A CA 1
ATOM 2226 C C . GLN A 1 288 ? -15.593 6.356 -4.305 1.00 89.56 288 GLN A C 1
ATOM 2228 O O . GLN A 1 288 ? -14.709 5.821 -4.967 1.00 89.56 288 GLN A O 1
ATOM 2233 N N . GLU A 1 289 ? -15.798 7.670 -4.351 1.00 91.12 289 GLU A N 1
ATOM 2234 C CA . GLU A 1 289 ? -15.032 8.608 -5.177 1.00 91.12 289 GLU A CA 1
ATOM 2235 C C . GLU A 1 289 ? -13.682 9.025 -4.564 1.00 91.12 289 GLU A C 1
ATOM 2237 O O . GLU A 1 289 ? -12.922 9.760 -5.200 1.00 91.12 289 GLU A O 1
ATOM 2242 N N . VAL A 1 290 ? -13.398 8.603 -3.328 1.00 93.12 290 VAL A N 1
ATOM 2243 C CA . VAL A 1 290 ? -12.206 8.979 -2.568 1.00 93.12 290 VAL A CA 1
ATOM 2244 C C . VAL A 1 290 ? -11.246 7.799 -2.495 1.00 93.12 290 VAL A C 1
ATOM 2246 O O . VAL A 1 290 ? -11.539 6.769 -1.894 1.00 93.12 290 VAL A O 1
ATOM 2249 N N . THR A 1 291 ? -10.049 7.978 -3.044 1.00 92.75 291 THR A N 1
ATOM 2250 C CA . THR A 1 291 ? -8.914 7.101 -2.756 1.00 92.75 291 THR A CA 1
ATOM 2251 C C . THR A 1 291 ? -8.247 7.548 -1.459 1.00 92.75 291 THR A C 1
ATOM 2253 O O . THR A 1 291 ? -7.930 8.731 -1.304 1.00 92.75 291 THR A O 1
ATOM 2256 N N . CYS A 1 292 ? -7.992 6.595 -0.563 1.00 94.56 292 CYS A N 1
ATOM 2257 C CA . CYS A 1 292 ? -7.242 6.796 0.670 1.00 94.56 292 CYS A CA 1
ATOM 2258 C C . CYS A 1 292 ? -5.926 6.004 0.613 1.00 94.56 292 CYS A C 1
ATOM 2260 O O . CYS A 1 292 ? -5.957 4.794 0.405 1.00 94.56 292 CYS A O 1
ATOM 2262 N N . ILE A 1 293 ? -4.782 6.673 0.789 1.00 96.00 293 ILE A N 1
ATOM 2263 C CA . ILE A 1 293 ? -3.456 6.027 0.843 1.00 96.00 293 ILE A CA 1
ATOM 2264 C C . ILE A 1 293 ? -2.745 6.478 2.113 1.00 96.00 293 ILE A C 1
ATOM 2266 O O . ILE A 1 293 ? -2.528 7.670 2.315 1.00 96.00 293 ILE A O 1
ATOM 2270 N N . VAL A 1 294 ? -2.377 5.532 2.968 1.00 96.94 294 VAL A N 1
ATOM 2271 C CA . VAL A 1 294 ? -1.608 5.795 4.190 1.00 96.94 294 VAL A CA 1
ATOM 2272 C C . VAL A 1 294 ? -0.127 5.627 3.886 1.00 96.94 294 VAL A C 1
ATOM 2274 O O . VAL A 1 294 ? 0.248 4.685 3.193 1.00 96.94 294 VAL A O 1
ATOM 2277 N N . GLY A 1 295 ? 0.709 6.522 4.404 1.00 97.00 295 GLY A N 1
ATOM 2278 C CA . GLY A 1 295 ? 2.154 6.438 4.227 1.00 97.00 295 GLY A CA 1
ATOM 2279 C C . GLY A 1 295 ? 2.906 7.613 4.831 1.00 97.00 295 GLY A C 1
ATOM 2280 O O . GLY A 1 295 ? 2.324 8.519 5.436 1.00 97.00 295 GLY A O 1
ATOM 2281 N N . TYR A 1 296 ? 4.221 7.600 4.659 1.00 97.44 296 TYR A N 1
ATOM 2282 C CA . TYR A 1 296 ? 5.085 8.704 5.040 1.00 97.44 296 TYR A CA 1
ATOM 2283 C C . TYR A 1 296 ? 4.871 9.924 4.146 1.00 97.44 296 TYR A C 1
ATOM 2285 O O . TYR A 1 296 ? 4.664 9.810 2.937 1.00 97.44 296 TYR A O 1
ATOM 2293 N N . TYR A 1 297 ? 4.971 11.107 4.755 1.00 97.25 297 TYR A N 1
ATOM 2294 C CA . TYR A 1 297 ? 4.775 12.388 4.083 1.00 97.25 297 TYR A CA 1
ATOM 2295 C C . TYR A 1 297 ? 5.594 12.522 2.794 1.00 97.25 297 TYR A C 1
ATOM 2297 O O . TYR A 1 297 ? 5.039 12.927 1.775 1.00 97.25 297 TYR A O 1
ATOM 2305 N N . PHE A 1 298 ? 6.882 12.158 2.823 1.00 96.50 298 PHE A N 1
ATOM 2306 C CA . PHE A 1 298 ? 7.768 12.311 1.668 1.00 96.50 298 PHE A CA 1
ATOM 2307 C C . PHE A 1 298 ? 7.244 11.546 0.452 1.00 96.50 298 PHE A C 1
ATOM 2309 O O . PHE A 1 298 ? 7.235 12.092 -0.646 1.00 96.50 298 PHE A O 1
ATOM 2316 N N . ALA A 1 299 ? 6.771 10.314 0.659 1.00 96.31 299 ALA A N 1
ATOM 2317 C CA . ALA A 1 299 ? 6.307 9.453 -0.416 1.00 96.31 299 ALA A CA 1
ATOM 2318 C C . ALA A 1 299 ? 5.028 10.041 -1.011 1.00 96.31 299 ALA A C 1
ATOM 2320 O O . ALA A 1 299 ? 4.960 10.328 -2.200 1.00 96.31 299 ALA A O 1
ATOM 2321 N N . LEU A 1 300 ? 4.041 10.345 -0.164 1.00 96.62 300 LEU A N 1
ATOM 2322 C CA . LEU A 1 300 ? 2.779 10.920 -0.630 1.00 96.62 300 LEU A CA 1
ATOM 2323 C C . LEU A 1 300 ? 2.988 12.262 -1.349 1.00 96.62 300 LEU A C 1
ATOM 2325 O O . LEU A 1 300 ? 2.354 12.511 -2.370 1.00 96.62 300 LEU A O 1
ATOM 2329 N N . ARG A 1 301 ? 3.888 13.115 -0.847 1.00 95.94 301 ARG A N 1
ATOM 2330 C CA . ARG A 1 301 ? 4.205 14.416 -1.451 1.00 95.94 301 ARG A CA 1
ATOM 2331 C C . ARG A 1 301 ? 4.926 14.277 -2.793 1.00 95.94 301 ARG A C 1
ATOM 2333 O O . ARG A 1 301 ? 4.590 15.025 -3.703 1.00 95.94 301 ARG A O 1
ATOM 2340 N N . ALA A 1 302 ? 5.864 13.342 -2.922 1.00 94.94 302 ALA A N 1
ATOM 2341 C CA . ALA A 1 302 ? 6.619 13.125 -4.157 1.00 94.94 302 ALA A CA 1
ATOM 2342 C C . ALA A 1 302 ? 5.765 12.553 -5.296 1.00 94.94 302 ALA A C 1
ATOM 2344 O O . ALA A 1 302 ? 6.059 12.773 -6.459 1.00 94.94 302 ALA A O 1
ATOM 2345 N N . PHE A 1 303 ? 4.685 11.835 -4.983 1.00 94.88 303 PHE A N 1
ATOM 2346 C CA . PHE A 1 303 ? 3.747 11.341 -5.997 1.00 94.88 303 PHE A CA 1
ATOM 2347 C C . PHE A 1 303 ? 2.559 12.278 -6.248 1.00 94.88 303 PHE A C 1
ATOM 2349 O O . PHE A 1 303 ? 1.873 12.162 -7.266 1.00 94.88 303 PHE A O 1
ATOM 2356 N N . HIS A 1 304 ? 2.300 13.205 -5.323 1.00 93.75 304 HIS A N 1
ATOM 2357 C CA . HIS A 1 304 ? 1.188 14.152 -5.371 1.00 93.75 304 HIS A CA 1
ATOM 2358 C C . HIS A 1 304 ? 1.666 15.561 -5.018 1.00 93.75 304 HIS A C 1
ATOM 2360 O O . HIS A 1 304 ? 1.275 16.142 -4.000 1.00 93.75 304 HIS A O 1
ATOM 2366 N N . HIS A 1 305 ? 2.532 16.118 -5.867 1.00 92.00 305 HIS A N 1
ATOM 2367 C CA . HIS A 1 305 ? 3.117 17.446 -5.663 1.00 92.00 305 HIS A CA 1
ATOM 2368 C C . HIS A 1 305 ? 2.051 18.542 -5.504 1.00 92.00 305 HIS A C 1
ATOM 2370 O O . HIS A 1 305 ? 2.234 19.465 -4.712 1.00 92.00 305 HIS A O 1
ATOM 2376 N N . ASP A 1 306 ? 0.915 18.397 -6.188 1.00 91.44 306 ASP A N 1
ATOM 2377 C CA . ASP A 1 306 ? -0.228 19.311 -6.175 1.00 91.44 306 ASP A CA 1
ATOM 2378 C C . ASP A 1 306 ? -1.161 19.138 -4.962 1.00 91.44 306 ASP A C 1
ATOM 2380 O O . ASP A 1 306 ? -2.011 19.997 -4.710 1.00 91.44 306 ASP A O 1
ATOM 2384 N N . ALA A 1 307 ? -1.003 18.064 -4.178 1.00 94.25 307 ALA A N 1
ATOM 2385 C CA . ALA A 1 307 ? -1.887 17.799 -3.051 1.00 94.25 307 ALA A CA 1
ATOM 2386 C C . ALA A 1 307 ? -1.788 18.896 -1.991 1.00 94.25 307 ALA A C 1
ATOM 2388 O O . ALA A 1 307 ? -0.716 19.243 -1.490 1.00 94.25 307 ALA A O 1
ATOM 2389 N N . LYS A 1 308 ? -2.925 19.428 -1.563 1.00 94.62 308 LYS A N 1
ATOM 2390 C CA . LYS A 1 308 ? -2.950 20.450 -0.517 1.00 94.62 308 LYS A CA 1
ATOM 2391 C C . LYS A 1 308 ? -2.544 19.828 0.813 1.00 94.62 308 LYS A C 1
ATOM 2393 O O . LYS A 1 308 ? -2.928 18.707 1.139 1.00 94.62 308 LYS A O 1
ATOM 2398 N N . LEU A 1 309 ? -1.761 20.550 1.604 1.00 94.81 309 LEU A N 1
ATOM 2399 C CA . LEU A 1 309 ? -1.493 20.134 2.975 1.00 94.81 309 LEU A CA 1
ATOM 2400 C C . LEU A 1 309 ? -2.692 20.519 3.845 1.00 94.81 309 LEU A C 1
ATOM 2402 O O . LEU A 1 309 ? -3.078 21.688 3.868 1.00 94.81 309 LEU A O 1
ATOM 2406 N N . TYR A 1 310 ? -3.278 19.557 4.559 1.00 94.00 310 TYR A N 1
ATOM 2407 C CA . TYR A 1 310 ? -4.378 19.846 5.479 1.00 94.00 310 TYR A CA 1
ATOM 2408 C C . TYR A 1 310 ? -3.893 20.800 6.577 1.00 94.00 310 TYR A C 1
ATOM 2410 O O . TYR A 1 310 ? -2.798 20.589 7.098 1.00 94.00 310 TYR A O 1
ATOM 2418 N N . PRO A 1 311 ? -4.626 21.867 6.933 1.00 91.06 311 PRO A N 1
ATOM 2419 C CA . PRO A 1 311 ? -4.148 22.827 7.922 1.00 91.06 311 PRO A CA 1
ATOM 2420 C C . PRO A 1 311 ? -4.057 22.193 9.315 1.00 91.06 311 PRO A C 1
ATOM 2422 O O . PRO A 1 311 ? -4.905 21.387 9.695 1.00 91.06 311 PRO A O 1
ATOM 2425 N N . LYS A 1 312 ? -3.049 22.592 10.103 1.00 86.81 312 LYS A N 1
ATOM 2426 C CA . LYS A 1 312 ? -2.993 22.250 11.533 1.00 86.81 312 LYS A CA 1
ATOM 2427 C C . LYS A 1 312 ? -4.220 22.824 12.230 1.00 86.81 312 LYS A C 1
ATOM 2429 O O . LYS A 1 312 ? -4.483 24.024 12.103 1.00 86.81 312 LYS A O 1
ATOM 2434 N N . GLN A 1 313 ? -4.942 22.004 12.989 1.00 74.00 313 GLN A N 1
ATOM 2435 C CA . GLN A 1 313 ? -5.969 22.544 13.869 1.00 74.00 313 GLN A CA 1
ATOM 2436 C C . GLN A 1 313 ? -5.331 23.465 14.913 1.00 74.00 313 GLN A C 1
ATOM 2438 O O . GLN A 1 313 ? -4.321 23.133 15.536 1.00 74.00 313 GLN A O 1
ATOM 2443 N N . LYS A 1 314 ? -5.916 24.652 15.094 1.00 63.88 314 LYS A N 1
ATOM 2444 C CA . LYS A 1 314 ? -5.558 25.517 16.218 1.00 63.88 314 LYS A CA 1
ATOM 2445 C C . LYS A 1 314 ? -6.084 24.865 17.502 1.00 63.88 314 LYS A C 1
ATOM 2447 O O . LYS A 1 314 ? -7.206 24.354 17.470 1.00 63.88 314 LYS A O 1
ATOM 2452 N N . PRO A 1 315 ? -5.342 24.914 18.622 1.00 56.81 315 PRO A N 1
ATOM 2453 C CA . PRO A 1 315 ? -5.894 24.526 19.913 1.00 56.81 315 PRO A CA 1
ATOM 2454 C C . PRO A 1 315 ? -7.202 25.291 20.120 1.00 56.81 315 PRO A C 1
ATOM 2456 O O . PRO A 1 315 ? -7.232 26.507 19.906 1.00 56.81 315 PRO A O 1
ATOM 2459 N N . ARG A 1 316 ? -8.287 24.604 20.499 1.00 56.19 316 ARG A N 1
ATOM 2460 C CA . ARG A 1 316 ? -9.498 25.299 20.943 1.00 56.19 316 ARG A CA 1
ATOM 2461 C C . ARG A 1 316 ? -9.077 26.199 22.101 1.00 56.19 316 ARG A C 1
ATOM 2463 O O . ARG A 1 316 ? -8.651 25.699 23.138 1.00 56.19 316 ARG A O 1
ATOM 2470 N N . SER A 1 317 ? -9.135 27.517 21.910 1.00 49.28 317 SER A N 1
ATOM 2471 C CA . SER A 1 317 ? -8.960 28.464 23.005 1.00 49.28 317 SER A CA 1
ATOM 2472 C C . SER A 1 317 ? -10.007 28.110 24.049 1.00 49.28 317 SER A C 1
ATOM 2474 O O . SER A 1 317 ? -11.200 28.201 23.755 1.00 49.28 317 SER A O 1
ATOM 2476 N N . GLY A 1 318 ? -9.567 27.634 25.216 1.00 45.94 318 GLY A N 1
ATOM 2477 C CA . GLY A 1 318 ? -10.456 27.335 26.328 1.00 45.94 318 GLY A CA 1
ATOM 2478 C C . GLY A 1 318 ? -11.338 28.549 26.578 1.00 45.94 318 GLY A C 1
ATOM 2479 O O . GLY A 1 318 ? -10.835 29.620 26.920 1.00 45.94 318 GLY A O 1
ATOM 2480 N N . GLY A 1 319 ? -12.638 28.394 26.333 1.00 41.47 319 GLY A N 1
ATOM 2481 C CA . GLY A 1 319 ? -13.619 29.374 26.754 1.00 41.47 319 GLY A CA 1
ATOM 2482 C C . GLY A 1 319 ? -13.516 29.469 28.266 1.00 41.47 319 GLY A C 1
ATOM 2483 O O . GLY A 1 319 ? -13.848 28.517 28.964 1.00 41.47 319 GLY A O 1
ATOM 2484 N N . LYS A 1 320 ? -12.995 30.592 28.761 1.00 44.31 320 LYS A N 1
ATOM 2485 C CA . LYS A 1 320 ? -13.265 31.011 30.130 1.00 44.31 320 LYS A CA 1
ATOM 2486 C C . LYS A 1 320 ? -14.752 31.356 30.167 1.00 44.31 320 LYS A C 1
ATOM 2488 O O . LYS A 1 320 ? -15.146 32.373 29.600 1.00 44.31 320 LYS A O 1
ATOM 2493 N N . GLY A 1 321 ? -15.540 30.458 30.741 1.00 41.78 321 GLY A N 1
ATOM 2494 C CA . GLY A 1 321 ? -16.896 30.695 31.221 1.00 41.78 321 GLY A CA 1
ATOM 2495 C C . GLY A 1 321 ? -16.912 30.353 32.694 1.00 41.78 321 GLY A C 1
ATOM 2496 O O . GLY A 1 321 ? -16.431 29.241 33.005 1.00 41.78 321 GLY A O 1
#

Radius of gyration: 24.64 Å; Cα contacts (8 Å, |Δi|>4): 662; chains: 1; bounding box: 99×62×63 Å

Mean predicted aligned error: 7.41 Å

Sequence (321 aa):
MYRNSTAHSALFAMALVFAAPGSPIFSENGFDLSDALIPRDEIRVGIPGRDAIPALHAPKFLSGDAALKHFGARERVLVVRYKGEAKAYPLAVLNWHEIVNDTIAGLPIVVTYCPLCGTGIVFLATVRGEVLRFRVSGLLYQSDVLLYDEKSNSLWSQVLSKAVTGKFKGTSLETVGSTLEPLGEVVAKEKKLRVLSTETGHVRDYDRDPYRRYSLGAALMFPVDLQDAKVAAKAWCVLLRTKKESWIVPLSHLDPNADKQDLKLGKLSVTVEYDARTSTINCPKPPQEVTCIVGYYFALRAFHHDAKLYPKQKPRSGGKG

pLDDT: mean 89.73, std 17.02, range [33.12, 98.94]

Secondary structure (DSSP, 8-state):
------------------PPS-----TTTT---TT-SS-GGGEEESSSSTTSSPPBSS--EEEHHHHHHHH-TT-EEEEEEETTEEEEEEHHHHHHHSEEEEEETTEEEEEEEETTTTEEEEEESEETTEE--EEEEEEEETTEEEEEETTT--EEETTTTEE-SSTTTTPBPPEEPEEEEEHHHHHHH-TT-EEE-S-SSS---TTS-TTHHHHHSSS-SS-------SS-TT-EEEEEE-SS-EEEEEGGGS-TT-SEEEEEETTEEEEEEEETTTTEEE-SS--TT-EEEEEEHHHHHHH-TTPEEPPPPPP------

Foldseek 3Di:
DDDDDDDDDDDDPDPPPDDDPDDPPPPQQPDDCPQFQDDPVQKDQQDHHFCPQPAFEDFDWDFLVVVCVVQNQLFKWKWFDDPLAIETETPLVCLRRQWYFDADPNFTKIWGAQLLWRWTWMFRCQDPNDRWDKGFSSMDGLSFGWIATPPFRFTATPLLQAGGDTPRHGGHTHTGFIFTDGSNVCVVVRVGYIYGDPPRVDDDDSNDNPCVVVLPDQDRPGDHPDPDPPDRQFFKWKWKDAPVAIETEGPQQDDQPDQWDWDDDPPATFIWGDHPVSSTIHRRDGDPRIDIIITGPRSNCRSCVPHHYDHRDDPDPPPPD